Protein AF-A0A538SYP8-F1 (afdb_monomer)

Sequence (240 aa):
MTWAVLFAPQLFQRQVFTLGDTRVFRPFAEFSRERWLSLHQRTYWNPYVFGGISASASLADPRPQYLPDVALDAFERMRPSNVVPLGGPLLAHLAGMLAMAALARALWGSGAAGMAVAGLVWGLLPELLVPFIYGHDAQLVTCSLLPVVLLAIHHACAATTRCALGATLALAAVAGIMVLNGHPQIEVLGAMLALPFAIERAFYYKRPWRLAWIGGAGLLAVAIGAAVWLPALHYSEESL

Foldseek 3Di:
DVLCVVCVCVPPVVDAQDEAVQVVLVVVQVVQVCCCVPVVDGDADDQDDPDRHGCSVDLSHLQLLLDDSVVSVVCVVPDPPSDRSCPLLSVLLQLLLQLQLVVQCLPPVDDPVSSNVRSCCSSPDCQQVVCRSNSVSLSNNLSSCLSVLLSLLLQLQADDPVSVLVSLLSNLVSLLVNLSSPPVVSNVVSCVVNVVSSCVSNVVSVHNVSVVSNVVSVVSSVVSSCSSRVVSVCVVVVDD

pLDDT: mean 78.03, std 18.75, range [34.19, 98.44]

Secondary structure (DSSP, 8-state):
-HHHHHTHHHHHS------SSHHHHHHHHHHHHHHHHHH--PPPP-S-SSTT---SS-TT--S-TTS-HHHHHHHHHHS-TT--TTHHHHHHHHHHHHHHHHHHHHHH---HHHHHHHHHHHHT-HHHHHHHHTT-HHHHHHHHHHHHHHHHHHHHHHS-HHHHHHHHHHHHHHHHHHHHHT-HHHHHHHHHHHHHHHHHHHHHTT-TTHHHHHHHHHHHHHHHHHHHHHHHHTHHHH--

Nearest PDB structures (foldseek):
  4jrz-assembly1_A  TM=2.291E-01  e=7.233E+00  Homo sapiens

Structure (mmCIF, N/CA/C/O backbone):
data_AF-A0A538SYP8-F1
#
_entry.id   AF-A0A538SYP8-F1
#
loop_
_atom_site.group_PDB
_atom_site.id
_atom_site.type_symbol
_atom_site.label_atom_id
_atom_site.label_alt_id
_atom_site.label_comp_id
_atom_site.label_asym_id
_atom_site.label_entity_id
_atom_site.label_seq_id
_atom_site.pdbx_PDB_ins_code
_atom_site.Cartn_x
_atom_site.Cartn_y
_atom_site.Cartn_z
_atom_site.occupancy
_atom_site.B_iso_or_equiv
_atom_site.auth_seq_id
_atom_site.auth_comp_id
_atom_site.auth_asym_id
_atom_site.auth_atom_id
_atom_site.pdbx_PDB_model_num
ATOM 1 N N . MET A 1 1 ? -16.242 -8.797 -9.867 1.00 66.44 1 MET A N 1
ATOM 2 C CA . MET A 1 1 ? -16.542 -8.807 -11.317 1.00 66.44 1 MET A CA 1
ATOM 3 C C . MET A 1 1 ? -16.149 -7.502 -12.001 1.00 66.44 1 MET A C 1
ATOM 5 O O . MET A 1 1 ? -15.400 -7.583 -12.958 1.00 66.44 1 MET A O 1
ATOM 9 N N . THR A 1 2 ? -16.551 -6.321 -11.516 1.00 79.06 2 THR A N 1
ATOM 10 C CA . THR A 1 2 ? -16.281 -5.028 -12.189 1.00 79.06 2 THR A CA 1
ATOM 11 C C . THR A 1 2 ? -14.803 -4.745 -12.481 1.00 79.06 2 THR A C 1
ATOM 13 O O . THR A 1 2 ? -14.479 -4.370 -13.598 1.00 79.06 2 THR A O 1
ATOM 16 N N . TRP A 1 3 ? -13.893 -5.001 -11.533 1.00 87.19 3 TRP A N 1
ATOM 17 C CA . TRP A 1 3 ? -12.445 -4.839 -11.750 1.00 87.19 3 TRP A CA 1
ATOM 18 C C . TRP A 1 3 ? -11.919 -5.676 -12.928 1.00 87.19 3 TRP A C 1
ATOM 20 O O . TRP A 1 3 ? -11.193 -5.175 -13.779 1.00 87.19 3 TRP A O 1
ATOM 30 N N . ALA A 1 4 ? -12.353 -6.937 -13.025 1.00 77.25 4 ALA A N 1
ATOM 31 C CA . ALA A 1 4 ? -11.953 -7.822 -14.116 1.00 77.25 4 ALA A CA 1
ATOM 32 C C . ALA A 1 4 ? -12.524 -7.373 -15.469 1.00 77.25 4 ALA A C 1
ATOM 34 O O . ALA A 1 4 ? -11.902 -7.632 -16.489 1.00 77.25 4 ALA A O 1
ATOM 35 N N . VAL A 1 5 ? -13.681 -6.698 -15.478 1.00 82.12 5 VAL A N 1
ATOM 36 C CA . VAL A 1 5 ? -14.277 -6.109 -16.688 1.00 82.12 5 VAL A CA 1
ATOM 37 C C . VAL A 1 5 ? -13.508 -4.857 -17.118 1.00 82.12 5 VAL A C 1
ATOM 39 O O . VAL A 1 5 ? -13.155 -4.750 -18.287 1.00 82.12 5 VAL A O 1
ATOM 42 N N . LEU A 1 6 ? -13.201 -3.951 -16.180 1.00 78.94 6 LEU A N 1
ATOM 43 C CA . LEU A 1 6 ? -12.447 -2.716 -16.445 1.00 78.94 6 LEU A CA 1
ATOM 44 C C . LEU A 1 6 ? -11.074 -3.002 -17.058 1.00 78.94 6 LEU A C 1
ATOM 46 O O . LEU A 1 6 ? -10.674 -2.331 -18.004 1.00 78.94 6 LEU A O 1
ATOM 50 N N . PHE A 1 7 ? -10.385 -4.026 -16.548 1.00 79.06 7 PHE A N 1
ATOM 51 C CA . PHE A 1 7 ? -9.049 -4.402 -17.004 1.00 79.06 7 PHE A CA 1
ATOM 52 C C . PHE A 1 7 ? -9.036 -5.644 -17.900 1.00 79.06 7 PHE A C 1
ATOM 54 O O . PHE A 1 7 ? -7.975 -6.219 -18.129 1.00 79.06 7 PHE A O 1
ATOM 61 N N . ALA A 1 8 ? -10.186 -6.077 -18.431 1.00 79.44 8 ALA A N 1
ATOM 62 C CA . ALA A 1 8 ? -10.258 -7.248 -19.308 1.00 79.44 8 ALA A CA 1
ATOM 63 C C . ALA A 1 8 ? -9.294 -7.166 -20.512 1.00 79.44 8 ALA A C 1
ATOM 65 O O . ALA A 1 8 ? -8.645 -8.175 -20.812 1.00 79.44 8 ALA A O 1
ATOM 66 N N . PRO A 1 9 ? -9.124 -6.006 -21.181 1.00 72.94 9 PRO A N 1
ATOM 67 C CA . PRO A 1 9 ? -8.160 -5.894 -22.272 1.00 72.94 9 PRO A CA 1
ATOM 68 C C . PRO A 1 9 ? -6.705 -6.099 -21.813 1.00 72.94 9 PRO A C 1
ATOM 70 O O . PRO A 1 9 ? -5.920 -6.752 -22.500 1.00 72.94 9 PRO A O 1
ATOM 73 N N . GLN A 1 10 ? -6.350 -5.611 -20.625 1.00 71.75 10 GLN A N 1
ATOM 74 C CA . GLN A 1 10 ? -5.010 -5.742 -20.046 1.00 71.75 10 GLN A CA 1
ATOM 75 C C . GLN A 1 10 ? -4.756 -7.159 -19.513 1.00 71.75 10 GLN A C 1
ATOM 77 O O . GLN A 1 10 ? -3.667 -7.701 -19.687 1.00 71.75 10 GLN A O 1
ATOM 82 N N . LEU A 1 11 ? -5.768 -7.779 -18.900 1.00 67.50 11 LEU A N 1
ATOM 83 C CA . LEU A 1 11 ? -5.686 -9.107 -18.289 1.00 67.50 11 LEU A CA 1
ATOM 84 C C . LEU A 1 11 ? -5.699 -10.236 -19.325 1.00 67.50 11 LEU A C 1
ATOM 86 O O . LEU A 1 11 ? -4.975 -11.217 -19.168 1.00 67.50 11 LEU A O 1
ATOM 90 N N . PHE A 1 12 ? -6.513 -10.110 -20.378 1.00 77.44 12 PHE A N 1
ATOM 91 C CA . PHE A 1 12 ? -6.793 -11.219 -21.300 1.00 77.44 12 PHE A CA 1
ATOM 92 C C . PHE A 1 12 ? -6.386 -10.945 -22.748 1.00 77.44 12 PHE A C 1
ATOM 94 O O . PHE A 1 12 ? -6.123 -11.889 -23.487 1.00 77.44 12 PHE A O 1
ATOM 101 N N . GLN A 1 13 ? -6.302 -9.677 -23.164 1.00 67.88 13 GLN A N 1
ATOM 102 C CA . GLN A 1 13 ? -6.004 -9.306 -24.556 1.00 67.88 13 GLN A CA 1
ATOM 103 C C . GLN A 1 13 ? -4.583 -8.757 -24.743 1.00 67.88 13 GLN A C 1
ATOM 105 O O . GLN A 1 13 ? -4.238 -8.312 -25.835 1.00 67.88 13 GLN A O 1
ATOM 110 N N . ARG A 1 14 ? -3.746 -8.801 -23.692 1.00 62.91 14 ARG A N 1
ATOM 111 C CA . ARG A 1 14 ? -2.354 -8.307 -23.683 1.00 62.91 14 ARG A CA 1
ATOM 112 C C . ARG A 1 14 ? -2.220 -6.847 -24.130 1.00 62.91 14 ARG A C 1
ATOM 114 O O . ARG A 1 14 ? -1.159 -6.439 -24.602 1.00 62.91 14 ARG A O 1
ATOM 121 N N . GLN A 1 15 ? -3.286 -6.063 -23.987 1.00 61.94 15 GLN A N 1
ATOM 122 C CA . GLN A 1 15 ? -3.230 -4.640 -24.275 1.00 61.94 15 GLN A CA 1
ATOM 123 C C . GLN A 1 15 ? -2.448 -3.934 -23.169 1.00 61.94 15 GLN A C 1
ATOM 125 O O . GLN A 1 15 ? -2.566 -4.259 -21.989 1.00 61.94 15 GLN A O 1
ATOM 130 N N . VAL A 1 16 ? -1.641 -2.960 -23.564 1.00 60.38 16 VAL A N 1
ATOM 131 C CA . VAL A 1 16 ? -1.000 -2.014 -22.651 1.00 60.38 16 VAL A CA 1
ATOM 132 C C . VAL A 1 16 ? -1.667 -0.661 -22.841 1.00 60.38 16 VAL A C 1
ATOM 134 O O . VAL A 1 16 ? -2.127 -0.355 -23.943 1.00 60.38 16 VAL A O 1
ATOM 137 N N . PHE A 1 17 ? -1.753 0.138 -21.780 1.00 57.44 17 PHE A N 1
ATOM 138 C CA . PHE A 1 17 ? -2.234 1.507 -21.926 1.00 57.44 17 PHE A CA 1
ATOM 139 C C . PHE A 1 17 ? -1.292 2.303 -22.846 1.00 57.44 17 PHE A C 1
ATOM 141 O O . PHE A 1 17 ? -0.097 2.009 -22.942 1.00 57.44 17 PHE A O 1
ATOM 148 N N . THR A 1 18 ? -1.855 3.249 -23.602 1.00 46.44 18 THR A N 1
ATOM 149 C CA . THR A 1 18 ? -1.132 4.080 -24.572 1.00 46.44 18 THR A CA 1
ATOM 150 C C . THR A 1 18 ? 0.050 4.776 -23.910 1.00 46.44 18 THR A C 1
ATOM 152 O O . THR A 1 18 ? -0.128 5.633 -23.057 1.00 46.44 18 THR A O 1
ATOM 155 N N . LEU A 1 19 ? 1.242 4.368 -24.348 1.00 49.31 19 LEU A N 1
ATOM 156 C CA . LEU A 1 19 ? 2.582 4.797 -23.952 1.00 49.31 19 LEU A CA 1
ATOM 157 C C . LEU A 1 19 ? 2.697 6.243 -23.414 1.00 49.31 19 LEU A C 1
ATOM 159 O O . LEU A 1 19 ? 3.030 7.151 -24.174 1.00 49.31 19 LEU A O 1
ATOM 163 N N . GLY A 1 20 ? 2.510 6.451 -22.112 1.00 42.72 20 GLY A N 1
ATOM 164 C CA . GLY A 1 20 ? 3.122 7.569 -21.386 1.00 42.72 20 GLY A CA 1
ATOM 165 C C . GLY A 1 20 ? 4.392 7.069 -20.701 1.00 42.72 20 GLY A C 1
ATOM 166 O O . GLY A 1 20 ? 4.382 5.953 -20.177 1.00 42.72 20 GLY A O 1
ATOM 167 N N . ASP A 1 21 ? 5.496 7.817 -20.855 1.00 42.88 21 ASP A N 1
ATOM 168 C CA . ASP A 1 21 ? 6.889 7.576 -20.405 1.00 42.88 21 ASP A CA 1
ATOM 169 C C . ASP A 1 21 ? 7.574 6.246 -20.838 1.00 42.88 21 ASP A C 1
ATOM 171 O O . ASP A 1 21 ? 8.774 6.157 -21.104 1.00 42.88 21 ASP A O 1
ATOM 175 N N . THR A 1 22 ? 6.800 5.204 -21.081 1.00 46.31 22 THR A N 1
ATOM 176 C CA . THR A 1 22 ? 7.182 3.813 -21.347 1.00 46.31 22 THR A CA 1
ATOM 177 C C . THR A 1 22 ? 7.938 3.565 -22.656 1.00 46.31 22 THR A C 1
ATOM 179 O O . THR A 1 22 ? 8.643 2.562 -22.753 1.00 46.31 22 THR A O 1
ATOM 182 N N . ARG A 1 23 ? 7.876 4.444 -23.668 1.00 41.69 23 ARG A N 1
ATOM 183 C CA . ARG A 1 23 ? 8.684 4.270 -24.900 1.00 41.69 23 ARG A CA 1
ATOM 184 C C . ARG A 1 23 ? 10.170 4.556 -24.659 1.00 41.69 23 ARG A C 1
ATOM 186 O O . ARG A 1 23 ? 11.007 3.937 -25.306 1.00 41.69 23 ARG A O 1
ATOM 193 N N . VAL A 1 24 ? 10.477 5.449 -23.717 1.00 43.94 24 VAL A N 1
ATOM 194 C CA . VAL A 1 24 ? 11.848 5.823 -23.334 1.00 43.94 24 VAL A CA 1
ATOM 195 C C . VAL A 1 24 ? 12.391 4.881 -22.253 1.00 43.94 24 VAL A C 1
ATOM 197 O O . VAL A 1 24 ? 13.580 4.575 -22.247 1.00 43.94 24 VAL A O 1
ATOM 200 N N . PHE A 1 25 ? 11.516 4.341 -21.397 1.00 46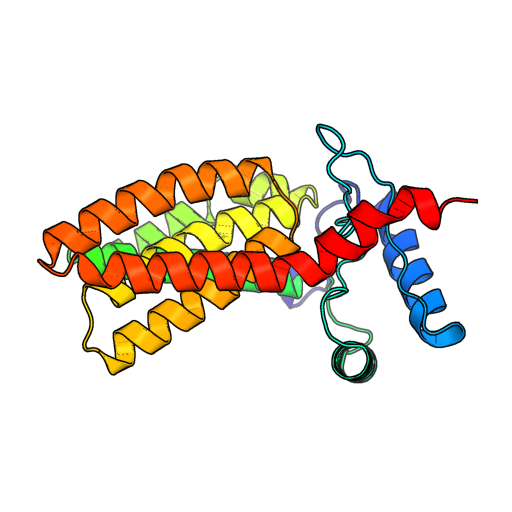.28 25 PHE A N 1
ATOM 201 C CA . PHE A 1 25 ? 11.916 3.538 -20.237 1.00 46.28 25 PHE A CA 1
ATOM 202 C C . PHE A 1 25 ? 11.836 2.010 -20.397 1.00 46.28 25 PHE A C 1
ATOM 204 O O . PHE A 1 25 ? 12.580 1.295 -19.732 1.00 46.28 25 PHE A O 1
ATOM 211 N N . ARG A 1 26 ? 11.016 1.462 -21.306 1.00 51.75 26 ARG A N 1
ATOM 212 C CA . ARG A 1 26 ? 11.027 0.014 -21.613 1.00 51.75 26 ARG A CA 1
ATOM 213 C C . ARG A 1 26 ? 12.398 -0.492 -22.099 1.00 51.75 26 ARG A C 1
ATOM 215 O O . ARG A 1 26 ? 12.779 -1.589 -21.693 1.00 51.75 26 ARG A O 1
ATOM 222 N N . PRO A 1 27 ? 13.169 0.283 -22.892 1.00 56.66 27 PRO A N 1
ATOM 223 C CA . PRO A 1 27 ? 14.566 -0.037 -23.163 1.00 56.66 27 PRO A CA 1
ATOM 224 C C . PRO A 1 27 ? 15.416 -0.133 -21.894 1.00 56.66 27 PRO A C 1
ATOM 226 O O . PRO A 1 27 ? 16.303 -0.972 -21.846 1.00 56.66 27 PRO A O 1
ATOM 229 N N . PHE A 1 28 ? 15.137 0.670 -20.860 1.00 59.16 28 PHE A N 1
ATOM 230 C CA . PHE A 1 28 ? 15.88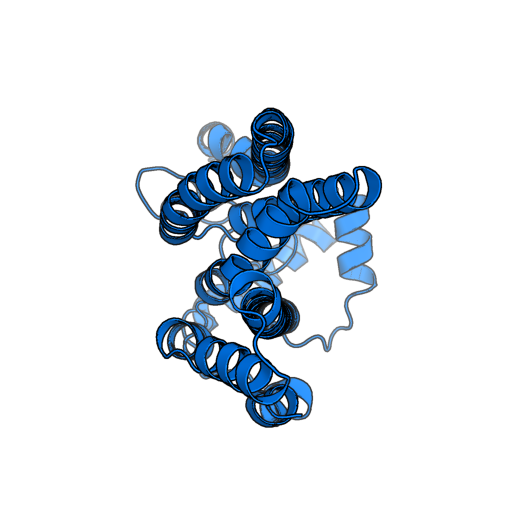9 0.619 -19.609 1.00 59.16 28 PHE A CA 1
ATOM 231 C C . PHE A 1 28 ? 15.596 -0.646 -18.800 1.00 59.16 28 PHE A C 1
ATOM 233 O O . PHE A 1 28 ? 16.541 -1.264 -18.330 1.00 59.16 28 PHE A O 1
ATOM 240 N N . ALA A 1 29 ? 14.338 -1.085 -18.682 1.00 64.12 29 ALA A N 1
ATOM 241 C CA . ALA A 1 29 ? 14.013 -2.354 -18.018 1.00 64.12 29 ALA A CA 1
ATOM 242 C C . ALA A 1 29 ? 14.721 -3.553 -18.677 1.00 64.12 29 ALA A C 1
ATOM 244 O O . ALA A 1 29 ? 15.281 -4.406 -17.989 1.00 64.12 29 ALA A O 1
ATOM 245 N N . GLU A 1 30 ? 14.724 -3.613 -20.014 1.00 68.00 30 GLU A N 1
ATOM 246 C CA . GLU A 1 30 ? 15.405 -4.685 -20.752 1.00 68.00 30 GLU A CA 1
ATOM 247 C C . GLU A 1 30 ? 16.936 -4.550 -20.683 1.00 68.00 30 GLU A C 1
ATOM 249 O O . GLU A 1 30 ? 17.613 -5.541 -20.424 1.00 68.00 30 GLU A O 1
ATOM 254 N N . PHE A 1 31 ? 17.488 -3.336 -20.798 1.00 67.06 31 PHE A N 1
ATOM 255 C CA . PHE A 1 31 ? 18.916 -3.049 -20.579 1.00 67.06 31 PHE A CA 1
ATOM 256 C C . PHE A 1 31 ? 19.371 -3.464 -19.174 1.00 67.06 31 PHE A C 1
ATOM 258 O O . PHE A 1 31 ? 20.394 -4.124 -18.988 1.00 67.06 31 PHE A O 1
ATOM 265 N N . SER A 1 32 ? 18.579 -3.101 -18.169 1.00 70.00 32 SER A N 1
ATOM 266 C CA . SER A 1 32 ? 18.810 -3.438 -16.774 1.00 70.00 32 SER A CA 1
ATOM 267 C C . SER A 1 32 ? 18.806 -4.946 -16.565 1.00 70.00 32 SER A C 1
ATOM 269 O O . SER A 1 32 ? 19.615 -5.501 -15.813 1.00 70.00 32 SER A O 1
ATOM 271 N N . ARG A 1 33 ? 17.870 -5.634 -17.219 1.00 76.12 33 ARG A N 1
ATOM 272 C CA . ARG A 1 33 ? 17.743 -7.085 -17.154 1.00 76.12 33 ARG A CA 1
ATOM 273 C C . ARG A 1 33 ? 18.912 -7.784 -17.811 1.00 76.12 33 ARG A C 1
ATOM 275 O O . ARG A 1 33 ? 19.453 -8.715 -17.223 1.00 76.12 33 ARG A O 1
ATOM 282 N N . GLU A 1 34 ? 19.333 -7.314 -18.974 1.00 73.81 34 GLU A N 1
ATOM 283 C CA . GLU A 1 34 ? 20.520 -7.820 -19.646 1.00 73.81 34 GLU A CA 1
ATOM 284 C C . GLU A 1 34 ? 21.758 -7.674 -18.754 1.00 73.81 34 GLU A C 1
ATOM 286 O O . GLU A 1 34 ? 22.474 -8.653 -18.559 1.00 73.81 34 GLU A O 1
ATOM 291 N N . ARG A 1 35 ? 21.969 -6.514 -18.116 1.00 72.69 35 ARG A N 1
ATOM 292 C CA . ARG A 1 35 ? 23.047 -6.311 -17.128 1.00 72.69 35 ARG A CA 1
ATOM 293 C C . ARG A 1 35 ? 22.954 -7.244 -15.922 1.00 72.69 35 ARG A C 1
ATOM 295 O O . ARG A 1 35 ? 23.978 -7.774 -15.500 1.00 72.69 35 ARG A O 1
ATOM 302 N N . TRP A 1 36 ? 21.759 -7.481 -15.383 1.00 80.94 36 TRP A N 1
ATOM 303 C CA . TRP A 1 36 ? 21.579 -8.435 -14.283 1.00 80.94 36 TRP A CA 1
ATOM 304 C C . TRP A 1 36 ? 21.962 -9.859 -14.708 1.00 80.94 36 TRP A C 1
ATOM 306 O O . TRP A 1 36 ? 22.735 -10.536 -14.035 1.00 80.94 36 TRP A O 1
ATOM 316 N N . LEU A 1 37 ? 21.471 -10.303 -15.866 1.00 82.31 37 LEU A N 1
ATOM 317 C CA . LEU A 1 37 ? 21.699 -11.663 -16.355 1.00 82.31 37 LEU A CA 1
ATOM 318 C C . LEU A 1 37 ? 23.137 -11.895 -16.839 1.00 82.31 37 LEU A C 1
ATOM 320 O O . LEU A 1 37 ? 23.645 -13.002 -16.690 1.00 82.31 37 LEU A O 1
ATOM 324 N N . SER A 1 38 ? 23.786 -10.880 -17.416 1.00 81.56 38 SER A N 1
ATOM 325 C CA . SER A 1 38 ? 25.136 -11.002 -17.988 1.00 81.56 38 SER A CA 1
ATOM 326 C C . SER A 1 38 ? 26.253 -10.617 -17.021 1.00 81.56 38 SER A C 1
ATOM 328 O O . SER A 1 38 ? 27.304 -11.253 -17.029 1.00 81.56 38 SER A O 1
ATOM 330 N N . LEU A 1 39 ? 26.040 -9.593 -16.191 1.00 77.88 39 LEU A N 1
ATOM 331 C CA . LEU A 1 39 ? 27.065 -9.009 -15.321 1.00 77.88 39 LEU A CA 1
ATOM 332 C C . LEU A 1 39 ? 26.732 -9.133 -13.830 1.00 77.88 39 LEU A C 1
ATOM 334 O O . LEU A 1 39 ? 27.570 -8.770 -13.010 1.00 77.88 39 LEU A O 1
ATOM 338 N N . HIS A 1 40 ? 25.537 -9.618 -13.464 1.00 79.06 40 HIS A N 1
ATOM 339 C CA . HIS A 1 40 ? 25.057 -9.635 -12.073 1.00 79.06 40 HIS A CA 1
ATOM 340 C C . HIS A 1 40 ? 25.081 -8.244 -11.417 1.00 79.06 40 HIS A C 1
ATOM 342 O O . HIS A 1 40 ? 25.325 -8.082 -10.225 1.00 79.06 40 HIS A O 1
ATOM 348 N N . GLN A 1 41 ? 24.830 -7.210 -12.224 1.00 69.88 41 GLN A N 1
ATOM 349 C CA . GLN A 1 41 ? 24.836 -5.819 -11.786 1.00 69.88 41 GLN A CA 1
ATOM 350 C C . GLN A 1 41 ? 23.425 -5.243 -11.802 1.00 69.88 41 GLN A C 1
ATOM 352 O O . GLN A 1 41 ? 22.689 -5.387 -12.782 1.00 69.88 41 GLN A O 1
ATOM 357 N N . ARG A 1 42 ? 23.067 -4.542 -10.725 1.00 68.44 42 ARG A N 1
ATOM 358 C CA . ARG A 1 42 ? 21.861 -3.708 -10.675 1.00 68.44 42 ARG A CA 1
ATOM 359 C C . ARG A 1 42 ? 22.124 -2.437 -11.473 1.00 68.44 42 ARG A C 1
ATOM 361 O O . ARG A 1 42 ? 23.215 -1.878 -11.395 1.00 68.44 42 ARG A O 1
ATOM 368 N N . THR A 1 43 ? 21.143 -1.973 -12.240 1.00 58.72 43 THR A N 1
ATOM 369 C CA . THR A 1 43 ? 21.246 -0.652 -12.872 1.00 58.72 43 THR A CA 1
ATOM 370 C C . THR A 1 43 ? 20.374 0.327 -12.116 1.00 58.72 43 THR A C 1
ATOM 372 O O . THR A 1 43 ? 19.148 0.211 -12.111 1.00 58.72 43 THR A O 1
ATOM 375 N N . TYR A 1 44 ? 21.013 1.317 -11.521 1.00 53.72 44 TYR A N 1
ATOM 376 C CA . TYR A 1 44 ? 20.332 2.444 -10.914 1.00 53.72 44 TYR A CA 1
ATOM 377 C C . TYR A 1 44 ? 20.120 3.513 -11.984 1.00 53.72 44 TYR A C 1
ATOM 379 O O . TYR A 1 44 ? 20.988 3.751 -12.825 1.00 53.72 44 TYR A O 1
ATOM 387 N N . TRP A 1 45 ? 18.937 4.115 -12.012 1.00 46.44 45 TRP A N 1
ATOM 388 C CA . TRP A 1 45 ? 18.643 5.209 -12.932 1.00 46.44 45 TRP A CA 1
ATOM 389 C C . TRP A 1 45 ? 18.933 6.553 -12.268 1.00 46.44 45 TRP A C 1
ATOM 391 O O . TRP A 1 45 ? 18.831 6.711 -11.055 1.00 46.44 45 TRP A O 1
ATOM 401 N N . ASN A 1 46 ? 19.273 7.498 -13.135 1.00 41.66 46 ASN A N 1
ATOM 402 C CA . ASN A 1 46 ? 19.558 8.913 -12.936 1.00 41.66 46 ASN A CA 1
ATOM 403 C C . ASN A 1 46 ? 19.084 9.536 -11.586 1.00 41.66 46 ASN A C 1
ATOM 405 O O . ASN A 1 46 ? 17.882 9.551 -11.303 1.00 41.66 46 ASN A O 1
ATOM 409 N N . PRO A 1 47 ? 19.996 10.118 -10.783 1.00 39.59 47 PRO A N 1
ATOM 410 C CA . PRO A 1 47 ? 19.786 10.491 -9.374 1.00 39.59 47 PRO A CA 1
ATOM 411 C C . PRO A 1 47 ? 18.954 11.756 -9.077 1.00 39.59 47 PRO A C 1
ATOM 413 O O . PRO A 1 47 ? 18.944 12.201 -7.933 1.00 39.59 47 PRO A O 1
ATOM 416 N N . TYR A 1 48 ? 18.247 12.364 -10.033 1.00 40.75 48 TYR A N 1
ATOM 417 C CA . TYR A 1 48 ? 17.587 13.653 -9.778 1.00 40.75 48 TYR A CA 1
ATOM 418 C C . TYR A 1 48 ? 16.128 13.679 -10.216 1.00 40.75 48 TYR A C 1
ATOM 420 O O . TYR A 1 48 ? 15.801 14.125 -11.313 1.00 40.75 48 TYR A O 1
ATOM 428 N N . VAL A 1 49 ? 15.233 13.279 -9.312 1.00 42.38 49 VAL A N 1
ATOM 429 C CA . VAL A 1 49 ? 13.810 13.623 -9.399 1.00 42.38 49 VAL A CA 1
ATOM 430 C C . VAL A 1 49 ? 13.383 14.107 -8.007 1.00 42.38 49 VAL A C 1
ATOM 432 O O . VAL A 1 49 ? 13.064 13.313 -7.136 1.00 42.38 49 VAL A O 1
ATOM 435 N N . PHE A 1 50 ? 13.428 15.432 -7.811 1.00 40.00 50 PHE A N 1
ATOM 436 C CA . PHE A 1 50 ? 13.103 16.196 -6.587 1.00 40.00 50 PHE A CA 1
ATOM 437 C C . PHE A 1 50 ? 14.171 16.262 -5.475 1.00 40.00 50 PHE A C 1
ATOM 439 O O . PHE A 1 50 ? 14.320 15.370 -4.648 1.00 40.00 50 PHE A O 1
ATOM 446 N N . GLY A 1 51 ? 14.855 17.411 -5.383 1.00 34.81 51 GLY A N 1
ATOM 447 C CA . GLY A 1 51 ? 15.568 17.828 -4.164 1.00 34.81 51 GLY A CA 1
ATOM 448 C C . GLY A 1 51 ? 16.847 17.060 -3.819 1.00 34.81 51 GLY A C 1
ATOM 449 O O . GLY A 1 51 ? 17.267 17.097 -2.668 1.00 34.81 51 GLY A O 1
ATOM 450 N N . GLY A 1 52 ? 17.462 16.367 -4.783 1.00 35.06 52 GLY A N 1
ATOM 451 C CA . GLY A 1 52 ? 18.659 15.551 -4.540 1.00 35.06 52 GLY A CA 1
ATOM 452 C C . GLY A 1 52 ? 18.362 14.161 -3.974 1.00 35.06 52 GLY A C 1
ATOM 453 O O . GLY A 1 52 ? 19.292 13.445 -3.619 1.00 35.06 52 GLY A O 1
ATOM 454 N N . ILE A 1 53 ? 17.085 13.767 -3.909 1.00 36.19 53 ILE A N 1
ATOM 455 C CA . ILE A 1 53 ? 16.699 12.386 -3.642 1.00 36.19 53 ILE A CA 1
ATOM 456 C C . ILE A 1 53 ? 16.894 11.590 -4.930 1.00 36.19 53 ILE A C 1
ATOM 458 O O . ILE A 1 53 ? 16.242 11.815 -5.951 1.00 36.19 53 ILE A O 1
ATOM 462 N N . SER A 1 54 ? 17.824 10.654 -4.859 1.00 34.19 54 SER A N 1
ATOM 463 C CA . SER A 1 54 ? 18.120 9.678 -5.893 1.00 34.19 54 SER A CA 1
ATOM 464 C C . SER A 1 54 ? 16.908 8.797 -6.207 1.00 34.19 54 SER A C 1
ATOM 466 O O . SER A 1 54 ? 16.415 8.074 -5.338 1.00 34.19 54 SER A O 1
ATOM 468 N N . ALA A 1 55 ? 16.479 8.782 -7.468 1.00 43.12 55 ALA A N 1
ATOM 469 C CA . ALA A 1 55 ? 15.531 7.803 -7.993 1.00 43.12 55 ALA A CA 1
ATOM 470 C C . ALA A 1 55 ? 16.242 6.460 -8.258 1.00 43.12 55 ALA A C 1
ATOM 472 O O . ALA A 1 55 ? 16.285 5.967 -9.382 1.00 43.12 55 ALA A O 1
ATOM 473 N N . SER A 1 56 ? 16.841 5.860 -7.228 1.00 39.50 56 SER A N 1
ATOM 474 C CA . SER A 1 56 ? 17.484 4.539 -7.329 1.00 39.50 56 SER A CA 1
ATOM 475 C C . SER A 1 56 ? 16.494 3.428 -7.683 1.00 39.50 56 SER A C 1
ATOM 477 O O . SER A 1 56 ? 16.886 2.438 -8.296 1.00 39.50 56 SER A O 1
ATOM 479 N N . ALA A 1 57 ? 15.207 3.632 -7.393 1.00 43.50 57 ALA A N 1
ATOM 480 C CA . ALA A 1 57 ? 14.094 2.944 -8.030 1.00 43.50 57 ALA A CA 1
ATOM 481 C C . ALA A 1 57 ? 13.481 3.878 -9.077 1.00 43.50 57 ALA A C 1
ATOM 483 O O . ALA A 1 57 ? 12.446 4.504 -8.855 1.00 43.50 57 ALA A O 1
ATOM 484 N N . SER A 1 58 ? 14.132 4.027 -10.226 1.00 42.84 58 SER A N 1
ATOM 485 C CA . SER A 1 58 ? 13.399 4.596 -11.345 1.00 42.84 58 SER A CA 1
ATOM 486 C C . SER A 1 58 ? 12.314 3.629 -11.737 1.00 42.84 58 SER A C 1
ATOM 488 O O . SER A 1 58 ? 12.560 2.450 -11.985 1.00 42.84 58 SER A O 1
ATOM 490 N N . LEU A 1 59 ? 11.126 4.193 -11.878 1.00 46.31 59 LEU A N 1
ATOM 491 C CA . LEU A 1 59 ? 9.949 3.595 -12.494 1.00 46.31 59 LEU A CA 1
ATOM 492 C C . LEU A 1 59 ? 10.232 2.996 -13.876 1.00 46.31 59 L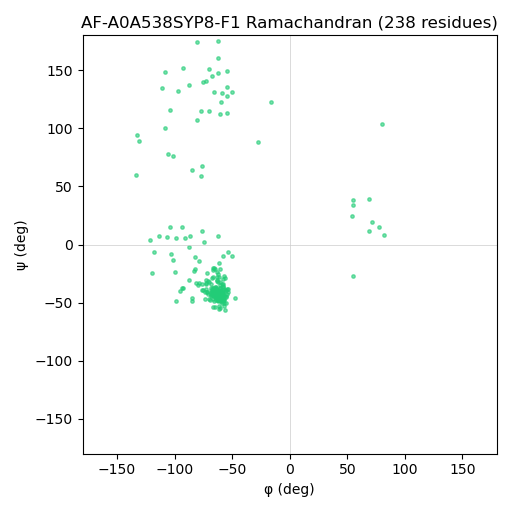EU A C 1
ATOM 494 O O . LEU A 1 59 ? 9.386 2.308 -14.438 1.00 46.31 59 LEU A O 1
ATOM 498 N N . ALA A 1 60 ? 11.420 3.255 -14.423 1.00 49.78 60 ALA A N 1
ATOM 499 C CA . ALA A 1 60 ? 11.908 2.670 -15.643 1.00 49.78 60 ALA A CA 1
ATOM 500 C C . ALA A 1 60 ? 12.272 1.187 -15.552 1.00 49.78 60 ALA A C 1
ATOM 502 O O . ALA A 1 60 ? 12.132 0.504 -16.564 1.00 49.78 60 ALA A O 1
ATOM 503 N N . ASP A 1 61 ? 12.730 0.684 -14.398 1.00 56.59 61 ASP A N 1
ATOM 504 C CA . ASP A 1 61 ? 12.875 -0.759 -14.181 1.00 56.59 61 ASP A CA 1
ATOM 505 C C . ASP A 1 61 ? 11.804 -1.253 -13.191 1.00 56.59 61 ASP A C 1
ATOM 507 O O . ASP A 1 61 ? 11.971 -1.116 -11.980 1.00 56.59 61 ASP A O 1
ATOM 511 N N . PRO A 1 62 ? 10.701 -1.855 -13.679 1.00 56.50 62 PRO A N 1
ATOM 512 C CA . PRO A 1 62 ? 9.610 -2.343 -12.837 1.00 56.50 62 PRO A CA 1
ATOM 513 C C . PRO A 1 62 ? 9.958 -3.638 -12.082 1.00 56.50 62 PRO A C 1
ATOM 515 O O . PRO A 1 62 ? 9.095 -4.221 -11.420 1.00 56.50 62 PRO A O 1
ATOM 518 N N . ARG A 1 63 ? 11.187 -4.155 -12.212 1.00 67.50 63 ARG A N 1
ATOM 519 C CA . ARG A 1 63 ? 11.642 -5.321 -11.452 1.00 67.50 63 ARG A CA 1
ATOM 520 C C . ARG A 1 63 ? 11.812 -4.966 -9.974 1.00 67.50 63 ARG A C 1
ATOM 522 O O . ARG A 1 63 ? 12.145 -3.831 -9.641 1.00 67.50 63 ARG A O 1
ATOM 529 N N . PRO A 1 64 ? 11.639 -5.931 -9.058 1.00 62.31 64 PRO A N 1
ATOM 530 C CA . PRO A 1 64 ? 11.805 -5.704 -7.631 1.00 62.31 64 PRO A CA 1
ATOM 531 C C . PRO A 1 64 ? 13.299 -5.630 -7.260 1.00 62.31 64 PRO A C 1
ATOM 533 O O . PRO A 1 64 ? 13.820 -6.482 -6.544 1.00 62.31 64 PRO A O 1
ATOM 536 N N . GLN A 1 65 ? 13.981 -4.579 -7.731 1.00 63.12 65 GLN A N 1
ATOM 537 C CA . GLN A 1 65 ? 15.407 -4.262 -7.539 1.00 63.12 65 GLN A CA 1
ATOM 538 C C . GLN A 1 65 ? 15.813 -4.020 -6.080 1.00 63.12 65 GLN A C 1
ATOM 540 O O . GLN A 1 65 ? 16.936 -3.624 -5.801 1.00 63.12 65 GLN A O 1
ATOM 545 N N . TYR A 1 66 ? 14.911 -4.252 -5.137 1.00 60.62 66 TYR A N 1
ATOM 546 C CA . TYR A 1 66 ? 15.149 -4.222 -3.700 1.00 60.62 66 TYR A CA 1
ATOM 547 C C . TYR A 1 66 ? 15.294 -5.624 -3.098 1.00 60.62 66 TYR A C 1
ATOM 549 O O . TYR A 1 66 ? 15.706 -5.764 -1.950 1.00 60.62 66 TYR A O 1
ATOM 557 N N . LEU A 1 67 ? 14.934 -6.678 -3.839 1.00 67.25 67 LEU A N 1
ATOM 558 C CA . LEU A 1 67 ? 15.087 -8.048 -3.362 1.00 67.25 67 LEU A CA 1
ATOM 559 C C . LEU A 1 67 ? 16.572 -8.402 -3.241 1.00 67.25 67 LEU A C 1
ATOM 561 O O . LEU A 1 67 ? 17.352 -7.973 -4.094 1.00 67.25 67 LEU A O 1
ATOM 565 N N . PRO A 1 68 ? 16.973 -9.216 -2.246 1.00 71.12 68 PRO A N 1
ATOM 566 C CA . PRO A 1 68 ? 18.291 -9.845 -2.239 1.00 71.12 68 PRO A CA 1
ATOM 567 C C . PRO A 1 68 ? 18.533 -10.620 -3.538 1.00 71.12 68 PRO A C 1
ATOM 569 O O . PRO A 1 68 ? 17.581 -11.160 -4.104 1.00 71.12 68 PRO A O 1
ATOM 572 N N . ASP A 1 69 ? 19.788 -10.719 -3.976 1.00 78.62 69 ASP A N 1
ATOM 573 C CA . ASP A 1 69 ? 20.176 -11.292 -5.277 1.00 78.62 69 ASP A CA 1
ATOM 574 C C . ASP A 1 69 ? 19.500 -12.640 -5.563 1.00 78.62 69 ASP A C 1
ATOM 576 O O . ASP A 1 69 ? 18.876 -12.816 -6.602 1.00 78.62 69 ASP A O 1
ATOM 580 N N . VAL A 1 70 ? 19.496 -13.552 -4.586 1.00 81.19 70 VAL A N 1
ATOM 581 C CA . VAL A 1 70 ? 18.866 -14.879 -4.709 1.00 81.19 70 VAL A CA 1
ATOM 582 C C . VAL A 1 70 ? 17.357 -14.793 -4.979 1.00 81.19 70 VAL A C 1
ATOM 584 O O . VAL A 1 70 ? 16.806 -15.576 -5.753 1.00 81.19 70 VAL A O 1
ATOM 587 N N . ALA A 1 71 ? 16.667 -13.850 -4.337 1.00 74.44 71 ALA A N 1
ATOM 588 C CA . ALA A 1 71 ? 15.234 -13.653 -4.523 1.00 74.44 71 ALA A CA 1
ATOM 589 C C . ALA A 1 71 ? 14.931 -12.947 -5.853 1.00 74.44 71 ALA A C 1
ATOM 591 O O . ALA A 1 71 ? 13.930 -13.270 -6.493 1.00 74.44 71 ALA A O 1
ATOM 592 N N . LEU A 1 72 ? 15.807 -12.038 -6.293 1.00 74.75 72 LEU A N 1
ATOM 593 C CA . LEU A 1 72 ? 15.712 -11.404 -7.606 1.00 74.75 72 LEU A CA 1
ATOM 594 C C . LEU A 1 72 ? 15.982 -12.410 -8.738 1.00 74.75 72 LEU A C 1
ATOM 596 O O . LEU A 1 72 ? 15.252 -12.433 -9.724 1.00 74.75 72 LEU A O 1
ATOM 600 N N . ASP A 1 73 ? 16.936 -13.319 -8.559 1.00 82.12 73 ASP A N 1
ATOM 601 C CA . ASP A 1 73 ? 17.195 -14.427 -9.481 1.00 82.12 73 ASP A CA 1
ATOM 602 C C . ASP A 1 73 ? 16.017 -15.389 -9.577 1.00 82.12 73 ASP A C 1
ATOM 604 O O . ASP A 1 73 ? 15.617 -15.795 -10.671 1.00 82.12 73 ASP A O 1
ATOM 608 N N . ALA A 1 74 ? 15.441 -15.760 -8.432 1.00 81.69 74 ALA A N 1
ATOM 609 C CA . ALA A 1 74 ? 14.243 -16.585 -8.404 1.00 81.69 74 ALA A CA 1
ATOM 610 C C . ALA A 1 74 ? 13.089 -15.877 -9.125 1.00 81.69 74 ALA A C 1
ATOM 612 O O . ALA A 1 74 ? 12.397 -16.500 -9.929 1.00 81.69 74 ALA A O 1
ATOM 613 N N . PHE A 1 75 ? 12.916 -14.573 -8.891 1.00 77.06 75 PHE A N 1
ATOM 614 C CA . PHE A 1 75 ? 11.935 -13.755 -9.594 1.00 77.06 75 PHE A CA 1
ATOM 615 C C . PHE A 1 75 ? 12.169 -13.770 -11.111 1.00 77.06 75 PHE A C 1
ATOM 617 O O . PHE A 1 75 ? 11.241 -14.092 -11.844 1.00 77.06 75 PHE A O 1
ATOM 624 N N . GLU A 1 76 ? 13.389 -13.522 -11.594 1.00 77.50 76 GLU A N 1
ATOM 625 C CA . GLU A 1 76 ? 13.700 -13.507 -13.032 1.00 77.50 76 GLU A CA 1
ATOM 626 C C . GLU A 1 76 ? 13.520 -14.873 -13.707 1.00 77.50 76 GLU A C 1
ATOM 628 O O . GLU A 1 76 ? 13.048 -14.941 -14.841 1.00 77.50 7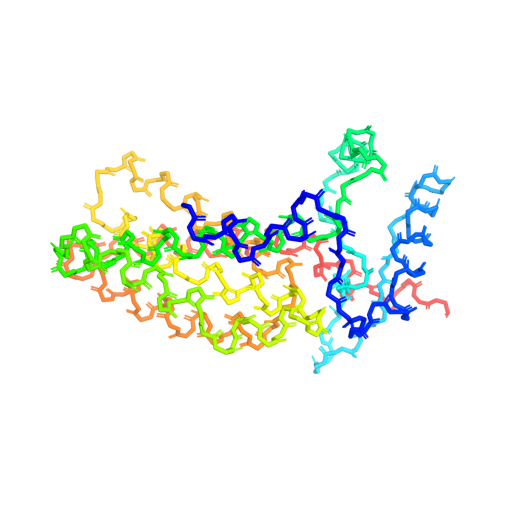6 GLU A O 1
ATOM 633 N N . ARG A 1 77 ? 13.847 -15.970 -13.013 1.00 77.38 77 ARG A N 1
ATOM 634 C CA . ARG A 1 77 ? 13.666 -17.339 -13.528 1.00 77.38 77 ARG A CA 1
ATOM 635 C C . ARG A 1 77 ? 12.206 -17.768 -13.555 1.00 77.38 77 ARG A C 1
ATOM 637 O O . ARG A 1 77 ? 11.792 -18.484 -14.462 1.00 77.38 77 ARG A O 1
ATOM 644 N N . MET A 1 78 ? 11.445 -17.378 -12.536 1.00 72.06 78 MET A N 1
ATOM 645 C CA . MET A 1 78 ? 10.033 -17.727 -12.426 1.00 72.06 78 MET A CA 1
ATOM 646 C C . MET A 1 78 ? 9.149 -16.805 -13.244 1.00 72.06 78 MET A C 1
ATOM 648 O O . MET A 1 78 ? 8.028 -17.201 -13.547 1.00 72.06 78 MET A O 1
ATOM 652 N N . ARG A 1 79 ? 9.621 -15.602 -13.595 1.00 64.81 79 ARG A N 1
ATOM 653 C CA . ARG A 1 79 ? 8.873 -14.639 -14.397 1.00 64.81 79 ARG A CA 1
ATOM 654 C C . ARG A 1 79 ? 8.570 -15.264 -15.760 1.00 64.81 79 ARG A C 1
ATOM 656 O O . ARG A 1 79 ? 9.477 -15.433 -16.575 1.00 64.81 79 ARG A O 1
ATOM 663 N N . PRO A 1 80 ? 7.295 -15.563 -16.066 1.00 58.25 80 PRO A N 1
ATOM 664 C CA . PRO A 1 80 ? 6.916 -15.883 -17.428 1.00 58.25 80 PRO A CA 1
ATOM 665 C C . PRO A 1 80 ? 7.363 -14.743 -18.345 1.00 58.25 80 PRO A C 1
ATOM 667 O O . PRO A 1 80 ? 7.069 -13.578 -18.067 1.00 58.25 80 PRO A O 1
ATOM 670 N N . SER A 1 81 ? 7.955 -15.076 -19.492 1.00 57.19 81 SER A N 1
ATOM 671 C CA . SER A 1 81 ? 8.234 -14.137 -20.595 1.00 57.19 81 SER A CA 1
ATOM 672 C C . SER A 1 81 ? 6.995 -13.355 -21.080 1.00 57.19 81 SER A C 1
ATOM 674 O O . SER A 1 81 ? 7.112 -12.438 -21.885 1.00 57.19 81 SER A O 1
ATOM 676 N N . ASN A 1 82 ? 5.810 -13.701 -20.561 1.00 49.09 82 ASN A N 1
ATOM 677 C CA . ASN A 1 82 ? 4.491 -13.189 -20.911 1.00 49.09 82 ASN A CA 1
ATOM 678 C C . ASN A 1 82 ? 3.796 -12.388 -19.789 1.00 49.09 82 ASN A C 1
ATOM 680 O O . ASN A 1 82 ? 2.613 -12.075 -19.937 1.00 49.09 82 ASN A O 1
ATOM 684 N N . VAL A 1 83 ? 4.452 -12.081 -18.659 1.00 48.59 83 VAL A N 1
ATOM 685 C CA . VAL A 1 83 ? 3.817 -11.235 -17.629 1.00 48.59 83 VAL A CA 1
ATOM 686 C C . VAL A 1 83 ? 3.713 -9.810 -18.143 1.00 48.59 83 VAL A C 1
ATOM 688 O O . VAL A 1 83 ? 4.719 -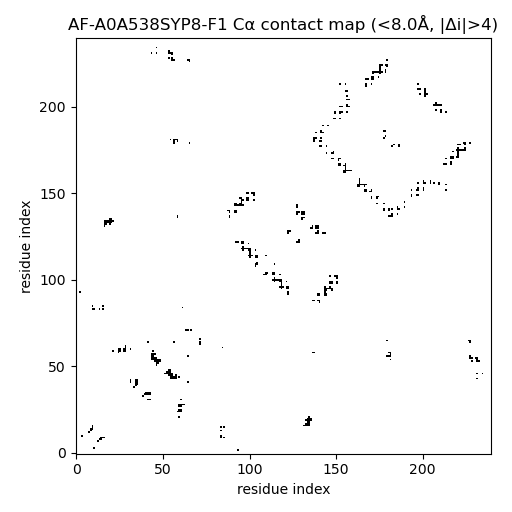9.132 -18.360 1.00 48.59 83 VAL A O 1
ATOM 691 N N . VAL A 1 84 ? 2.467 -9.371 -18.319 1.00 52.06 84 VAL A N 1
ATOM 692 C CA . VAL A 1 84 ? 2.119 -7.989 -18.632 1.00 52.06 84 VAL A CA 1
ATOM 693 C C . VAL A 1 84 ? 2.756 -7.092 -17.560 1.00 52.06 84 VAL A C 1
ATOM 695 O O . VAL A 1 84 ? 2.536 -7.345 -16.373 1.00 52.06 84 VAL A O 1
ATOM 698 N N . PRO A 1 85 ? 3.519 -6.047 -17.933 1.00 58.91 85 PRO A N 1
ATOM 699 C CA . PRO A 1 85 ? 4.207 -5.163 -16.981 1.00 58.91 85 PRO A CA 1
ATOM 700 C C . PRO A 1 85 ? 3.269 -4.473 -15.970 1.00 58.91 85 PRO A C 1
ATOM 702 O O . PRO A 1 85 ? 3.729 -3.924 -14.980 1.00 58.91 85 PRO A O 1
ATOM 705 N N . LEU A 1 86 ? 1.951 -4.577 -16.166 1.00 65.94 86 LEU A N 1
ATOM 706 C CA . LEU A 1 86 ? 0.905 -3.997 -15.328 1.00 65.94 86 LEU A CA 1
ATOM 707 C C . LEU A 1 86 ? 0.462 -4.892 -14.155 1.00 65.94 86 LEU A C 1
ATOM 709 O O . LEU A 1 86 ? -0.398 -4.481 -13.384 1.00 65.94 86 LEU A O 1
ATOM 713 N N . GLY A 1 87 ? 0.997 -6.109 -13.997 1.00 70.94 87 GLY A N 1
ATOM 714 C CA . GLY A 1 87 ? 0.528 -7.054 -12.971 1.00 70.94 87 GLY A CA 1
ATOM 715 C C . GLY A 1 87 ? 0.600 -6.510 -11.537 1.00 70.94 87 GLY A C 1
ATOM 716 O O . GLY A 1 87 ? -0.381 -6.586 -10.800 1.00 70.94 87 GLY A O 1
ATOM 717 N N . GLY A 1 88 ? 1.733 -5.913 -11.157 1.00 74.81 88 GLY A N 1
ATOM 718 C CA . GLY A 1 88 ? 1.905 -5.274 -9.846 1.00 74.81 88 GLY A CA 1
ATOM 719 C C . GLY A 1 88 ? 0.923 -4.115 -9.620 1.00 74.81 88 GLY A C 1
ATOM 720 O O . GLY A 1 88 ? 0.139 -4.177 -8.669 1.00 74.81 88 GLY A O 1
ATOM 721 N N . PRO A 1 89 ? 0.892 -3.106 -10.512 1.00 78.75 89 PRO A N 1
ATOM 722 C CA . PRO A 1 89 ? -0.060 -1.996 -10.439 1.00 78.75 89 PRO A CA 1
ATOM 723 C C . PRO A 1 89 ? -1.531 -2.430 -10.377 1.00 78.75 89 PRO A C 1
ATOM 725 O O . PRO A 1 89 ? -2.293 -1.929 -9.550 1.00 78.75 89 PRO A O 1
ATOM 728 N N . LEU A 1 90 ? -1.930 -3.420 -11.180 1.00 82.69 90 LEU A N 1
ATOM 729 C CA . LEU A 1 90 ? -3.289 -3.968 -11.183 1.00 82.69 90 LEU A CA 1
ATOM 730 C C . LEU A 1 90 ? -3.657 -4.614 -9.840 1.00 82.69 90 LEU A C 1
ATOM 732 O O . LEU A 1 90 ? -4.760 -4.395 -9.329 1.00 82.69 90 LEU A O 1
ATOM 736 N N . LEU A 1 91 ? -2.740 -5.382 -9.244 1.00 86.94 91 LEU A N 1
ATOM 737 C CA . LEU A 1 91 ? -2.948 -5.991 -7.929 1.00 86.94 91 LEU A CA 1
ATOM 738 C C . LEU A 1 91 ? -3.004 -4.943 -6.813 1.00 86.94 91 LEU A C 1
ATOM 740 O O . LEU A 1 91 ? -3.860 -5.052 -5.937 1.00 86.94 91 LEU A O 1
ATOM 744 N N . ALA A 1 92 ? -2.154 -3.914 -6.859 1.00 88.94 92 ALA A N 1
ATOM 745 C CA . ALA A 1 92 ? -2.200 -2.800 -5.912 1.00 88.94 92 ALA A CA 1
ATOM 746 C C . ALA A 1 92 ? -3.534 -2.043 -6.004 1.00 88.94 92 ALA A C 1
ATOM 748 O O . ALA A 1 92 ? -4.161 -1.768 -4.981 1.00 88.94 92 ALA A O 1
ATOM 749 N N . HIS A 1 93 ? -4.015 -1.786 -7.223 1.00 92.31 93 HIS A N 1
ATOM 750 C CA . HIS A 1 93 ? -5.315 -1.164 -7.463 1.00 92.31 93 HIS A CA 1
ATOM 751 C C . HIS A 1 93 ? -6.468 -1.997 -6.884 1.00 92.31 93 HIS A C 1
ATOM 753 O O . HIS A 1 93 ? -7.315 -1.475 -6.156 1.00 92.31 93 HIS A O 1
ATOM 759 N N . LEU A 1 94 ? -6.473 -3.311 -7.137 1.00 94.75 94 LEU A N 1
ATOM 760 C CA . LEU A 1 94 ? -7.464 -4.220 -6.559 1.00 94.75 94 LEU A CA 1
ATOM 761 C C . LEU A 1 94 ? -7.399 -4.231 -5.026 1.00 94.75 94 LEU A C 1
ATOM 763 O O . LEU A 1 94 ? -8.437 -4.153 -4.367 1.00 94.75 94 LEU A O 1
ATOM 767 N N . ALA A 1 95 ? -6.193 -4.302 -4.457 1.00 95.94 95 ALA A N 1
ATOM 768 C CA . ALA A 1 95 ? -5.988 -4.262 -3.014 1.00 95.94 95 ALA A CA 1
ATOM 769 C C . ALA A 1 95 ? -6.551 -2.969 -2.407 1.00 95.94 95 ALA A C 1
ATOM 771 O O . ALA A 1 95 ? -7.246 -3.030 -1.395 1.00 95.94 95 ALA A O 1
ATOM 772 N N . GLY A 1 96 ? -6.343 -1.825 -3.064 1.00 96.69 96 GLY A N 1
ATOM 773 C CA . GLY A 1 96 ? -6.922 -0.541 -2.678 1.00 96.69 96 GLY A CA 1
ATOM 774 C C . GLY A 1 96 ? -8.447 -0.538 -2.668 1.00 96.69 96 GLY A C 1
ATOM 775 O O . GLY A 1 96 ? -9.054 -0.148 -1.670 1.00 96.69 96 GLY A O 1
ATOM 776 N N . MET A 1 97 ? -9.082 -1.035 -3.736 1.00 97.88 97 MET A N 1
ATOM 777 C CA . MET A 1 97 ? -10.547 -1.145 -3.811 1.00 97.88 97 MET A CA 1
ATOM 778 C C . MET A 1 97 ? -11.115 -2.025 -2.690 1.00 97.88 97 MET A C 1
ATOM 780 O O . MET A 1 97 ? -12.096 -1.660 -2.039 1.00 97.88 97 MET A O 1
ATOM 784 N N . LEU A 1 98 ? -10.495 -3.184 -2.448 1.00 98.12 98 LEU A N 1
ATOM 785 C CA . LEU A 1 98 ? -10.920 -4.118 -1.404 1.00 98.12 98 LEU A CA 1
ATOM 786 C C . LEU A 1 98 ? -10.701 -3.539 -0.004 1.00 98.12 98 LEU A C 1
ATOM 788 O O . LEU A 1 98 ? -11.571 -3.670 0.858 1.00 98.12 98 LEU A O 1
ATOM 792 N N . ALA A 1 99 ? -9.572 -2.868 0.221 1.00 98.12 99 ALA A N 1
ATOM 793 C CA . ALA A 1 99 ? -9.278 -2.241 1.498 1.00 98.12 99 ALA A CA 1
ATOM 794 C C . ALA A 1 99 ? -10.205 -1.056 1.779 1.00 98.12 99 ALA A C 1
ATOM 796 O O . ALA A 1 99 ? -10.666 -0.919 2.909 1.00 98.12 99 ALA A O 1
ATOM 797 N N . MET A 1 100 ? -10.567 -0.262 0.768 1.00 98.38 100 MET A N 1
ATOM 798 C CA . MET A 1 100 ? -11.569 0.793 0.926 1.00 98.38 100 MET A CA 1
ATOM 799 C C . MET A 1 100 ? -12.948 0.219 1.273 1.00 98.38 100 MET A C 1
ATOM 801 O O . MET A 1 100 ? -13.618 0.705 2.183 1.00 98.38 100 MET A O 1
ATOM 805 N N . ALA A 1 101 ? -13.361 -0.860 0.604 1.00 98.31 101 ALA A N 1
ATOM 806 C CA . ALA A 1 101 ? -14.597 -1.561 0.936 1.00 98.31 101 ALA A CA 1
ATOM 807 C C . ALA A 1 101 ? -14.586 -2.082 2.389 1.00 98.31 101 ALA A C 1
ATOM 809 O O . ALA A 1 101 ? -15.569 -1.930 3.119 1.00 98.31 101 ALA A O 1
ATOM 810 N N . ALA A 1 102 ? -13.466 -2.657 2.837 1.00 98.12 102 ALA A N 1
ATOM 811 C CA . ALA A 1 102 ? -13.290 -3.133 4.207 1.00 98.12 102 ALA A CA 1
ATOM 812 C C . ALA A 1 102 ? -13.264 -1.986 5.234 1.00 98.12 102 ALA A C 1
ATOM 814 O O . ALA A 1 102 ? -13.920 -2.090 6.270 1.00 98.12 102 ALA A O 1
ATOM 815 N N . LEU A 1 103 ? -12.593 -0.870 4.933 1.00 97.94 103 LEU A N 1
ATOM 816 C CA . LEU A 1 103 ? -12.618 0.349 5.747 1.00 97.94 103 LEU A CA 1
ATOM 817 C C . LEU A 1 103 ? -14.034 0.895 5.892 1.00 97.94 103 LEU A C 1
ATOM 819 O O . LEU A 1 103 ? -14.435 1.258 6.995 1.00 97.94 103 LEU A O 1
ATOM 823 N N . ALA A 1 104 ? -14.818 0.885 4.811 1.00 98.25 104 ALA A N 1
ATOM 824 C CA . ALA A 1 104 ? -16.186 1.376 4.844 1.00 98.25 104 ALA A CA 1
ATOM 825 C C . ALA A 1 104 ? -17.064 0.594 5.832 1.00 98.25 104 ALA A C 1
ATOM 827 O O . ALA A 1 104 ? -17.901 1.164 6.542 1.00 98.25 104 ALA A O 1
ATOM 828 N N . ARG A 1 105 ? -16.846 -0.723 5.910 1.00 97.75 105 ARG A N 1
ATOM 829 C CA . ARG A 1 105 ? -17.460 -1.575 6.930 1.00 97.75 105 ARG A CA 1
ATOM 830 C C . ARG A 1 105 ? -16.891 -1.296 8.319 1.00 97.75 105 ARG A C 1
ATOM 832 O O . ARG A 1 105 ? -17.662 -1.196 9.266 1.00 97.75 105 ARG A O 1
ATOM 839 N N . ALA A 1 106 ? -15.572 -1.207 8.443 1.00 96.75 106 ALA A N 1
ATOM 840 C CA . ALA A 1 106 ? -14.878 -1.114 9.723 1.00 96.75 106 ALA A CA 1
ATOM 841 C C . ALA A 1 106 ? -15.118 0.217 10.456 1.00 96.75 106 ALA A C 1
ATOM 843 O O . ALA A 1 106 ? -15.177 0.237 11.684 1.00 96.75 106 ALA A O 1
ATOM 844 N N . LEU A 1 107 ? -15.270 1.319 9.718 1.00 96.44 107 LEU A N 1
ATOM 845 C CA . LEU A 1 107 ? -15.458 2.657 10.285 1.00 96.44 107 LEU A CA 1
ATOM 846 C C . LEU A 1 107 ? -16.931 3.041 10.444 1.00 96.44 107 LEU A C 1
ATOM 848 O O . LEU A 1 107 ? -17.279 3.676 11.436 1.00 96.44 107 LEU A O 1
ATOM 852 N N . TRP A 1 108 ? -17.794 2.645 9.502 1.00 96.00 108 TRP A N 1
ATOM 853 C CA . TRP A 1 108 ? -19.195 3.097 9.464 1.00 96.00 108 TRP A CA 1
ATOM 854 C C . TRP A 1 108 ? -20.224 1.965 9.526 1.00 96.00 108 TRP A C 1
ATOM 856 O O . TRP A 1 108 ? -21.419 2.210 9.399 1.00 96.00 108 TRP A O 1
ATOM 866 N N . GLY A 1 109 ? -19.798 0.709 9.686 1.00 95.81 109 GLY A N 1
ATOM 867 C CA . GLY A 1 109 ? -20.714 -0.435 9.733 1.00 95.81 109 GLY A CA 1
ATOM 868 C C . GLY A 1 109 ? -21.411 -0.742 8.401 1.00 95.81 109 GLY A C 1
ATOM 869 O O . GLY A 1 109 ? -22.328 -1.564 8.377 1.00 95.81 109 GLY A O 1
ATOM 870 N N . SER A 1 110 ? -20.971 -0.131 7.296 1.00 96.69 110 SER A N 1
ATOM 871 C CA . SER A 1 110 ? -21.627 -0.163 5.980 1.00 96.69 110 SER A CA 1
ATOM 872 C C . SER A 1 110 ? -21.986 -1.569 5.505 1.00 96.69 110 SER A C 1
ATOM 874 O O . SER A 1 110 ? -21.130 -2.446 5.488 1.00 96.69 110 SER A O 1
ATOM 876 N N . GLY A 1 111 ? -23.228 -1.781 5.056 1.00 97.12 111 GLY A N 1
ATOM 877 C CA . GLY A 1 111 ? -23.670 -3.030 4.421 1.00 97.12 111 GLY A CA 1
ATOM 878 C C . GLY A 1 111 ? -22.934 -3.352 3.109 1.00 97.12 111 GLY A C 1
ATOM 879 O O . GLY A 1 111 ? -22.164 -2.540 2.603 1.00 97.12 111 GLY A O 1
ATOM 880 N N . ALA A 1 112 ? -23.206 -4.521 2.515 1.00 96.88 112 ALA A N 1
ATOM 881 C CA . ALA A 1 112 ? -22.523 -4.982 1.296 1.00 96.88 112 ALA A CA 1
ATOM 882 C C . ALA A 1 112 ? -22.603 -3.978 0.130 1.00 96.88 112 ALA A C 1
ATOM 884 O O . ALA A 1 112 ? -21.608 -3.755 -0.556 1.00 96.88 112 ALA A O 1
ATOM 885 N N . ALA A 1 113 ? -23.754 -3.321 -0.050 1.00 96.75 113 ALA A N 1
ATOM 886 C CA . ALA A 1 113 ? -23.922 -2.278 -1.060 1.00 96.75 113 ALA A CA 1
ATOM 887 C C . ALA A 1 113 ? -23.008 -1.066 -0.800 1.00 96.75 113 ALA A C 1
ATOM 889 O O . ALA A 1 113 ? -22.316 -0.620 -1.709 1.00 96.75 113 ALA A O 1
ATOM 890 N N . GLY A 1 114 ? -22.938 -0.580 0.445 1.00 97.25 114 GLY A N 1
ATOM 891 C CA . GLY A 1 114 ? -22.058 0.534 0.816 1.00 97.25 114 GLY A CA 1
ATOM 892 C C . GLY A 1 114 ? -20.576 0.191 0.651 1.00 97.25 114 GLY A C 1
ATOM 893 O O . GLY A 1 114 ? -19.811 1.000 0.139 1.00 97.25 114 GLY A O 1
ATOM 894 N N . MET A 1 115 ? -20.182 -1.039 0.994 1.00 98.00 115 MET A N 1
ATOM 895 C CA . MET A 1 115 ? -18.825 -1.541 0.751 1.00 98.00 115 MET A CA 1
ATOM 896 C C . MET A 1 115 ? -18.489 -1.576 -0.746 1.00 98.00 115 MET A C 1
ATOM 898 O O . MET A 1 115 ? -17.412 -1.135 -1.145 1.00 98.00 115 MET A O 1
ATOM 902 N N . ALA A 1 116 ? -19.410 -2.076 -1.578 1.00 96.69 116 ALA A N 1
ATOM 903 C CA . ALA A 1 116 ? -19.231 -2.126 -3.026 1.00 96.69 116 ALA A CA 1
ATOM 904 C C . ALA A 1 116 ? -19.096 -0.719 -3.622 1.00 96.69 116 ALA A C 1
ATOM 906 O O . ALA A 1 116 ? -18.180 -0.479 -4.403 1.00 96.69 116 ALA A O 1
ATOM 907 N N . VAL A 1 117 ? -19.956 0.218 -3.209 1.00 97.44 117 VAL A N 1
ATOM 908 C CA . VAL A 1 117 ? -19.883 1.620 -3.641 1.00 97.44 117 VAL A CA 1
ATOM 909 C C . VAL A 1 117 ? -18.563 2.253 -3.209 1.00 97.44 117 VAL A C 1
ATOM 911 O O . VAL A 1 117 ? -17.902 2.854 -4.044 1.00 97.44 117 VAL A O 1
ATOM 914 N N . ALA A 1 118 ? -18.125 2.073 -1.961 1.00 97.75 118 ALA A N 1
ATOM 915 C CA . ALA A 1 118 ? -16.865 2.642 -1.480 1.00 97.75 118 ALA A CA 1
ATOM 916 C C . ALA A 1 118 ? -15.650 2.134 -2.276 1.00 97.75 118 ALA A C 1
ATOM 918 O O . ALA A 1 118 ? -14.813 2.927 -2.706 1.00 97.75 118 ALA A O 1
ATOM 919 N N . GLY A 1 119 ? -15.576 0.822 -2.526 1.00 97.31 119 GLY A N 1
ATOM 920 C CA . GLY A 1 119 ? -14.508 0.237 -3.338 1.00 97.31 119 GLY A CA 1
ATOM 921 C C . GLY A 1 119 ? -14.542 0.701 -4.797 1.00 97.31 119 GLY A C 1
ATOM 922 O O . GLY A 1 119 ? -13.490 0.964 -5.375 1.00 97.31 119 GLY A O 1
ATOM 923 N N . LEU A 1 120 ? -15.735 0.836 -5.389 1.00 96.44 120 LEU A N 1
ATOM 924 C CA . LEU A 1 120 ? -15.904 1.324 -6.761 1.00 96.44 120 LEU A CA 1
ATOM 925 C C . LEU A 1 120 ? -15.557 2.803 -6.896 1.00 96.44 120 LEU A C 1
ATOM 927 O O . LEU A 1 120 ? -14.810 3.149 -7.800 1.00 96.44 120 LEU A O 1
ATOM 931 N N . VAL A 1 121 ? -16.059 3.658 -6.003 1.00 96.44 121 VAL A N 1
ATOM 932 C CA . VAL A 1 121 ? -15.755 5.095 -6.009 1.00 96.44 121 VAL A CA 1
ATOM 933 C C . VAL A 1 121 ? -14.252 5.302 -5.908 1.00 96.44 121 VAL A C 1
ATOM 935 O O . VAL A 1 121 ? -13.712 6.065 -6.696 1.00 96.44 121 VAL A O 1
ATOM 938 N N . TRP A 1 122 ? -13.574 4.567 -5.022 1.00 96.06 122 TRP A N 1
ATOM 939 C CA . TRP A 1 122 ? -12.118 4.597 -4.928 1.00 96.06 122 TRP A CA 1
ATOM 940 C C . TRP A 1 122 ? -11.436 4.162 -6.225 1.00 96.06 122 TRP A C 1
ATOM 942 O O . TRP A 1 122 ? -10.641 4.914 -6.775 1.00 96.06 122 TRP A O 1
ATOM 952 N N . GLY A 1 123 ? -11.764 2.974 -6.743 1.00 93.81 123 GLY A N 1
ATOM 953 C CA . GLY A 1 123 ? -11.134 2.442 -7.956 1.00 93.81 123 GLY A CA 1
ATOM 954 C C . GLY A 1 123 ? -11.421 3.255 -9.223 1.00 93.81 123 GLY A C 1
ATOM 955 O O . GLY A 1 123 ? -10.668 3.173 -10.186 1.00 93.81 123 GLY A O 1
ATOM 956 N N . LEU A 1 124 ? -12.488 4.053 -9.230 1.00 95.06 124 LEU A N 1
ATOM 957 C CA . LEU A 1 124 ? -12.876 4.899 -10.357 1.00 95.06 124 LEU A CA 1
ATOM 958 C C . LEU A 1 124 ? -12.430 6.360 -10.209 1.00 95.06 124 LEU A C 1
ATOM 960 O O . LEU A 1 124 ? -12.792 7.181 -11.053 1.00 95.06 124 LEU A O 1
ATOM 964 N N . LEU A 1 125 ? -11.651 6.700 -9.174 1.00 94.12 125 LEU A N 1
ATOM 965 C CA . LEU A 1 125 ? -11.105 8.048 -9.025 1.00 94.12 125 LEU A CA 1
ATOM 966 C C . LEU A 1 125 ? -10.245 8.418 -10.247 1.00 94.12 125 LEU A C 1
ATOM 968 O O . LEU A 1 125 ? -9.339 7.652 -10.602 1.00 94.12 125 LEU A O 1
ATOM 972 N N . PRO A 1 126 ? -10.467 9.595 -10.866 1.00 88.81 126 PRO A N 1
ATOM 973 C CA . PRO A 1 126 ? -9.615 10.095 -11.942 1.00 88.81 126 PRO A CA 1
ATOM 974 C C . PRO A 1 126 ? -8.138 10.141 -11.539 1.00 88.81 126 PRO A C 1
ATOM 976 O O . PRO A 1 126 ? -7.282 9.731 -12.314 1.00 88.81 126 PRO A O 1
ATOM 979 N N . GLU A 1 127 ? -7.845 10.518 -10.294 1.00 86.44 127 GLU A N 1
ATOM 980 C CA . GLU A 1 127 ? -6.503 10.542 -9.704 1.00 86.44 127 GLU A CA 1
ATOM 981 C C . GLU A 1 127 ? -5.815 9.169 -9.630 1.00 86.44 127 GLU A C 1
ATOM 983 O O . GLU A 1 127 ? -4.603 9.118 -9.436 1.00 86.44 127 GLU A O 1
ATOM 988 N N . LEU A 1 128 ? -6.544 8.057 -9.781 1.00 87.50 128 LEU A N 1
ATOM 989 C CA . LEU A 1 128 ? -5.953 6.723 -9.941 1.00 87.50 128 LEU A CA 1
ATOM 990 C C . LEU A 1 128 ? -5.904 6.308 -11.412 1.00 87.50 128 LEU A C 1
ATOM 992 O O . LEU A 1 128 ? -4.872 5.845 -11.895 1.00 87.50 128 LEU A O 1
ATOM 996 N N . LEU A 1 129 ? -7.020 6.462 -12.128 1.00 86.31 129 LEU A N 1
ATOM 997 C CA . LEU A 1 129 ? -7.156 5.944 -13.488 1.00 86.31 129 LEU A CA 1
ATOM 998 C C . LEU A 1 129 ? -6.336 6.734 -14.509 1.00 86.31 129 LEU A C 1
ATOM 1000 O O . LEU A 1 129 ? -5.726 6.128 -15.385 1.00 86.31 129 LEU A O 1
ATOM 1004 N N . VAL A 1 130 ? -6.296 8.064 -14.402 1.00 80.50 130 VAL A N 1
ATOM 1005 C CA . VAL A 1 130 ? -5.565 8.919 -15.346 1.00 80.50 130 VAL A CA 1
ATOM 1006 C C . VAL A 1 130 ? -4.060 8.649 -15.262 1.00 80.50 130 VAL A C 1
ATOM 1008 O O . VAL A 1 130 ? -3.496 8.279 -16.293 1.00 80.50 130 VAL A O 1
ATOM 1011 N N . PRO A 1 131 ? -3.398 8.714 -14.086 1.00 75.06 131 PRO A N 1
ATOM 1012 C CA . PRO A 1 131 ? -1.977 8.381 -13.994 1.00 75.06 131 PRO A CA 1
ATOM 1013 C C . PRO A 1 131 ? -1.677 6.967 -14.496 1.00 75.06 131 PRO A C 1
ATOM 1015 O O . PRO A 1 131 ? -0.694 6.769 -15.202 1.00 75.06 131 PRO A O 1
ATOM 1018 N N . PHE A 1 132 ? -2.555 5.998 -14.219 1.00 76.88 132 PHE A N 1
ATOM 1019 C CA . PHE A 1 132 ? -2.362 4.630 -14.688 1.00 76.88 132 PHE A CA 1
ATOM 1020 C C . PHE A 1 132 ? -2.431 4.488 -16.213 1.00 76.88 132 PHE A C 1
ATOM 1022 O O . PHE A 1 132 ? -1.580 3.838 -16.818 1.00 76.88 132 PHE A O 1
ATOM 1029 N N . ILE A 1 133 ? -3.415 5.125 -16.856 1.00 71.88 133 ILE A N 1
ATOM 1030 C CA . ILE A 1 133 ? -3.556 5.110 -18.319 1.00 71.88 133 ILE A CA 1
ATOM 1031 C C . ILE A 1 133 ? -2.345 5.773 -18.996 1.00 71.88 133 ILE A C 1
ATOM 1033 O O . ILE A 1 133 ? -1.945 5.355 -20.081 1.00 71.88 133 ILE A O 1
ATOM 1037 N N . TYR A 1 134 ? -1.734 6.768 -18.351 1.00 66.31 134 TYR A N 1
ATOM 1038 C CA . TYR A 1 134 ? -0.534 7.447 -18.844 1.00 66.31 134 TYR A CA 1
ATOM 1039 C C . TYR A 1 134 ? 0.784 6.856 -18.309 1.00 66.31 134 TYR A C 1
ATOM 1041 O O . TYR A 1 134 ? 1.830 7.478 -18.457 1.00 66.31 134 TYR A O 1
ATOM 1049 N N . GLY A 1 135 ? 0.771 5.647 -17.734 1.00 63.50 135 GLY A N 1
ATOM 1050 C CA . GLY A 1 135 ? 1.993 4.912 -17.377 1.00 63.50 135 GLY A CA 1
ATOM 1051 C C . GLY A 1 135 ? 2.705 5.385 -16.106 1.00 63.50 135 GLY A C 1
ATOM 1052 O O . GLY A 1 135 ? 3.846 5.000 -15.863 1.00 63.50 135 GLY A O 1
ATOM 1053 N N . HIS A 1 136 ? 2.052 6.189 -15.267 1.00 70.88 136 HIS A N 1
ATOM 1054 C CA . HIS A 1 136 ? 2.587 6.621 -13.978 1.00 70.88 136 HIS A CA 1
ATOM 1055 C C . HIS A 1 136 ? 2.308 5.577 -12.881 1.00 70.88 136 HIS A C 1
ATOM 1057 O O . HIS A 1 136 ? 1.605 5.819 -11.895 1.00 70.88 136 HIS A O 1
ATOM 1063 N N . ASP A 1 137 ? 2.890 4.391 -13.049 1.00 72.38 137 ASP A N 1
ATOM 1064 C CA . ASP A 1 137 ? 2.598 3.209 -12.230 1.00 72.38 137 ASP A CA 1
ATOM 1065 C C . ASP A 1 137 ? 2.912 3.408 -10.738 1.00 72.38 137 ASP A C 1
ATOM 1067 O O . ASP A 1 137 ? 2.151 2.951 -9.886 1.00 72.38 137 ASP A O 1
ATOM 1071 N N . ALA A 1 138 ? 3.963 4.164 -10.403 1.00 72.38 138 ALA A N 1
ATOM 1072 C CA . ALA A 1 138 ? 4.290 4.523 -9.016 1.00 72.38 138 ALA A CA 1
ATOM 1073 C C . ALA A 1 138 ? 3.155 5.247 -8.310 1.00 72.38 138 ALA A C 1
ATOM 1075 O O . ALA A 1 138 ? 2.808 4.927 -7.178 1.00 72.38 138 ALA A O 1
ATOM 1076 N N . GLN A 1 139 ? 2.591 6.253 -8.987 1.00 79.19 139 GLN A N 1
ATOM 1077 C CA . GLN A 1 139 ? 1.531 7.065 -8.421 1.00 79.19 139 GLN A CA 1
ATOM 1078 C C . GLN A 1 139 ? 0.311 6.186 -8.196 1.00 79.19 139 GLN A C 1
ATOM 1080 O O . GLN A 1 139 ? -0.265 6.212 -7.111 1.00 79.19 139 GLN A O 1
ATOM 1085 N N . LEU A 1 140 ? -0.035 5.349 -9.182 1.00 83.06 140 LEU A N 1
ATOM 1086 C CA . LEU A 1 140 ? -1.123 4.396 -9.032 1.00 83.06 140 LEU A CA 1
ATOM 1087 C C . LEU A 1 140 ? -0.888 3.470 -7.836 1.00 83.06 140 LEU A C 1
ATOM 1089 O O . LEU A 1 140 ? -1.791 3.334 -7.012 1.00 83.06 140 LEU A O 1
ATOM 1093 N N . VAL A 1 141 ? 0.269 2.809 -7.751 1.00 83.25 141 VAL A N 1
ATOM 1094 C CA . VAL A 1 141 ? 0.564 1.831 -6.695 1.00 83.25 141 VAL A CA 1
ATOM 1095 C C . VAL A 1 141 ? 0.519 2.509 -5.331 1.00 83.25 141 VAL A C 1
ATOM 1097 O O . VAL A 1 141 ? -0.229 2.069 -4.458 1.00 83.25 141 VAL A O 1
ATOM 1100 N N . THR A 1 142 ? 1.250 3.608 -5.156 1.00 85.06 142 THR A N 1
ATOM 1101 C CA . THR A 1 142 ? 1.353 4.307 -3.873 1.00 85.06 142 THR A CA 1
ATOM 1102 C C . THR A 1 142 ? 0.002 4.871 -3.437 1.00 85.06 142 THR A C 1
ATOM 1104 O O . THR A 1 142 ? -0.410 4.643 -2.299 1.00 85.06 142 THR A O 1
ATOM 1107 N N . CYS A 1 143 ? -0.755 5.514 -4.334 1.00 90.69 143 CYS A N 1
ATOM 1108 C CA . CYS A 1 143 ? -2.106 5.968 -4.011 1.00 90.69 143 CYS A CA 1
ATOM 1109 C C . CYS A 1 143 ? -3.019 4.781 -3.678 1.00 90.69 143 CYS A C 1
ATOM 1111 O O . CYS A 1 143 ? -3.677 4.795 -2.643 1.00 90.69 143 CYS A O 1
ATOM 1113 N N . SER A 1 144 ? -3.023 3.724 -4.498 1.00 93.12 144 SER A N 1
ATOM 1114 C CA . SER A 1 144 ? -3.901 2.559 -4.314 1.00 93.12 144 SER A CA 1
ATOM 1115 C C . SER A 1 144 ? -3.634 1.797 -3.018 1.00 93.12 144 SER A C 1
ATOM 1117 O O . SER A 1 144 ? -4.554 1.186 -2.485 1.00 93.12 144 SER A O 1
ATOM 1119 N N . LEU A 1 145 ? -2.412 1.829 -2.487 1.00 93.81 145 LEU A N 1
ATOM 1120 C CA . LEU A 1 145 ? -2.067 1.169 -1.227 1.00 93.81 145 LEU A CA 1
ATOM 1121 C C . LEU A 1 145 ? -2.438 1.988 0.019 1.00 93.81 145 LEU A C 1
ATOM 1123 O O . LEU A 1 145 ? -2.465 1.434 1.120 1.00 93.81 145 LEU A O 1
ATOM 1127 N N . LEU A 1 146 ? -2.814 3.263 -0.120 1.00 94.94 146 LEU A N 1
ATOM 1128 C CA . LEU A 1 146 ? -3.188 4.1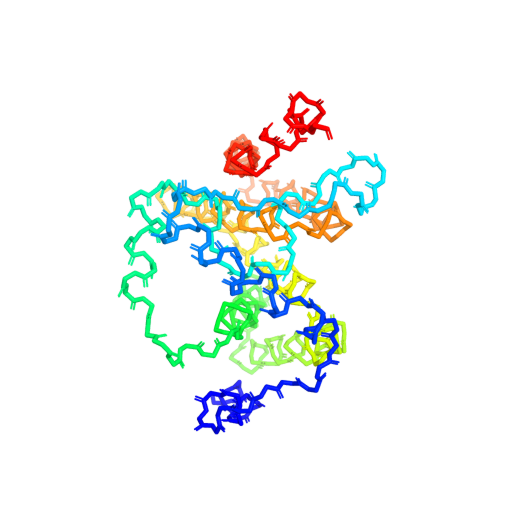11 1.016 1.00 94.94 146 LEU A CA 1
ATOM 1129 C C . LEU A 1 146 ? -4.370 3.551 1.841 1.00 94.94 146 LEU A C 1
ATOM 1131 O O . LEU A 1 146 ? -4.252 3.483 3.066 1.00 94.94 146 LEU A O 1
ATOM 1135 N N . PRO A 1 147 ? -5.477 3.051 1.251 1.00 97.25 147 PRO A N 1
ATOM 1136 C CA . PRO A 1 147 ? -6.534 2.392 2.019 1.00 97.25 147 PRO A CA 1
ATOM 1137 C C . PRO A 1 147 ? -6.050 1.120 2.723 1.00 97.25 147 PRO A C 1
ATOM 1139 O O . PRO A 1 147 ? -6.538 0.791 3.801 1.00 97.25 147 PRO A O 1
ATOM 1142 N N . VAL A 1 148 ? -5.071 0.407 2.157 1.00 97.62 148 VAL A N 1
ATOM 1143 C CA . VAL A 1 148 ? -4.484 -0.785 2.789 1.00 97.62 148 VAL A CA 1
ATOM 1144 C C . VAL A 1 148 ? -3.716 -0.387 4.052 1.00 97.62 148 VAL A C 1
ATOM 1146 O O . VAL A 1 148 ? -3.893 -1.016 5.095 1.00 97.62 148 VAL A O 1
ATOM 1149 N N . VAL A 1 149 ? -2.936 0.699 3.991 1.00 97.12 149 VAL A N 1
ATOM 1150 C CA . VAL A 1 149 ? -2.248 1.293 5.152 1.00 97.12 149 VAL A CA 1
ATOM 1151 C C . VAL A 1 149 ? -3.244 1.671 6.247 1.00 97.12 149 VAL A C 1
ATOM 1153 O O . VAL A 1 149 ? -3.082 1.262 7.398 1.00 97.12 149 VAL A O 1
ATOM 1156 N N . LEU A 1 150 ? -4.310 2.396 5.900 1.00 98.31 150 LEU A N 1
ATOM 1157 C CA . LEU A 1 150 ? -5.329 2.808 6.868 1.00 98.31 150 LEU A CA 1
ATOM 1158 C C . LEU A 1 150 ? -6.057 1.598 7.476 1.00 98.31 150 LEU A C 1
ATOM 1160 O O . LEU A 1 150 ? -6.284 1.550 8.685 1.00 98.31 150 LEU A O 1
ATOM 1164 N N . LEU A 1 151 ? -6.380 0.580 6.677 1.00 98.44 151 LEU A N 1
ATOM 1165 C CA . LEU A 1 151 ? -7.015 -0.639 7.175 1.00 98.44 151 LEU A CA 1
ATOM 1166 C C . LEU A 1 151 ? -6.098 -1.409 8.137 1.00 98.44 151 LEU A C 1
ATOM 1168 O O . LEU A 1 151 ? -6.549 -1.888 9.181 1.00 98.44 151 LEU A O 1
ATOM 1172 N N . ALA A 1 152 ? -4.807 -1.497 7.818 1.00 98.19 152 ALA A N 1
ATOM 1173 C CA . ALA A 1 152 ? -3.816 -2.131 8.676 1.00 98.19 152 ALA A CA 1
ATOM 1174 C C . ALA A 1 152 ? -3.665 -1.379 10.009 1.00 98.19 152 ALA A C 1
ATOM 1176 O O . ALA A 1 152 ? -3.683 -2.004 11.069 1.00 98.19 152 ALA A O 1
ATOM 1177 N N . ILE A 1 153 ? -3.622 -0.043 9.980 1.00 98.44 153 ILE A N 1
ATOM 1178 C CA . ILE A 1 153 ? -3.634 0.804 11.184 1.00 98.44 153 ILE A CA 1
ATOM 1179 C C . ILE A 1 153 ? -4.893 0.554 12.021 1.00 98.44 153 ILE A C 1
ATOM 1181 O O . ILE A 1 153 ? -4.802 0.344 13.233 1.00 98.44 153 ILE A O 1
ATOM 1185 N N . HIS A 1 154 ? -6.068 0.525 11.386 1.00 98.31 154 HIS A N 1
ATOM 1186 C CA . HIS A 1 154 ? -7.323 0.239 12.074 1.00 98.31 154 HIS A CA 1
ATOM 1187 C C . HIS A 1 154 ? -7.251 -1.103 12.815 1.00 98.31 154 HIS A C 1
ATOM 1189 O O . HIS A 1 154 ? -7.534 -1.162 14.013 1.00 98.31 154 HIS A O 1
ATOM 1195 N N . HIS A 1 155 ? -6.823 -2.175 12.143 1.00 97.94 155 HIS A N 1
ATOM 1196 C CA . HIS A 1 155 ? -6.732 -3.498 12.759 1.00 97.94 155 HIS A CA 1
ATOM 1197 C C . HIS A 1 155 ? -5.612 -3.616 13.800 1.00 97.94 155 HIS A C 1
ATOM 1199 O O . HIS A 1 155 ? -5.809 -4.304 14.804 1.00 97.94 155 HIS A O 1
ATOM 1205 N N . ALA A 1 156 ? -4.489 -2.913 13.635 1.00 97.69 156 ALA A N 1
ATOM 1206 C CA . ALA A 1 156 ? -3.435 -2.836 14.647 1.00 97.69 156 ALA A CA 1
ATOM 1207 C C . ALA A 1 156 ? -3.961 -2.260 15.977 1.00 97.69 156 ALA A C 1
ATOM 1209 O O . ALA A 1 156 ? -3.562 -2.702 17.057 1.00 97.69 156 ALA A O 1
ATOM 1210 N N . CYS A 1 157 ? -4.911 -1.324 15.912 1.00 97.69 157 CYS A N 1
ATOM 1211 C CA . CYS A 1 157 ? -5.543 -0.735 17.092 1.00 97.69 157 CYS A CA 1
ATOM 1212 C C . CYS A 1 157 ? -6.723 -1.577 17.621 1.00 97.69 157 CYS A C 1
ATOM 1214 O O . CYS A 1 157 ? -6.791 -1.875 18.821 1.00 97.69 157 CYS A O 1
ATOM 1216 N N . ALA A 1 158 ? -7.634 -1.987 16.735 1.00 96.50 158 ALA A N 1
ATOM 1217 C CA . ALA A 1 158 ? -8.925 -2.581 17.086 1.00 96.50 158 ALA A CA 1
ATOM 1218 C C . ALA A 1 158 ? -8.853 -4.070 17.464 1.00 96.50 158 ALA A C 1
ATOM 1220 O O . ALA A 1 158 ? -9.608 -4.535 18.319 1.00 96.50 158 ALA A O 1
ATOM 1221 N N . ALA A 1 159 ? -7.966 -4.842 16.831 1.00 94.50 159 ALA A N 1
ATOM 1222 C CA . ALA A 1 159 ? -8.025 -6.301 16.885 1.00 94.50 159 ALA A CA 1
ATOM 1223 C C . ALA A 1 159 ? -7.417 -6.902 18.167 1.00 94.50 159 ALA A C 1
ATOM 1225 O O . ALA A 1 159 ? -6.832 -6.215 19.011 1.00 94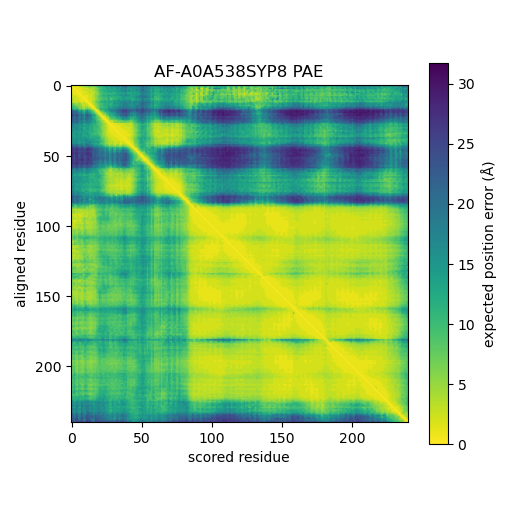.50 159 ALA A O 1
ATOM 1226 N N . THR A 1 160 ? -7.546 -8.220 18.334 1.00 93.94 160 THR A N 1
ATOM 1227 C CA . THR A 1 160 ? -6.799 -8.969 19.360 1.00 93.94 160 THR A CA 1
ATOM 1228 C C . THR A 1 160 ? -5.294 -8.881 19.098 1.00 93.94 160 THR A C 1
ATOM 1230 O O . THR A 1 160 ? -4.867 -8.593 17.985 1.00 93.94 160 THR A O 1
ATOM 1233 N N . THR A 1 161 ? -4.457 -9.154 20.101 1.00 91.12 161 THR A N 1
ATOM 1234 C CA . THR A 1 161 ? -2.999 -8.956 19.997 1.00 91.12 161 THR A CA 1
ATOM 1235 C C . THR A 1 161 ? -2.347 -9.697 18.827 1.00 91.12 161 THR A C 1
ATOM 1237 O O . THR A 1 161 ? -1.505 -9.109 18.156 1.00 91.12 161 THR A O 1
ATOM 1240 N N . ARG A 1 162 ? -2.760 -10.936 18.529 1.00 92.94 162 ARG A N 1
ATOM 1241 C CA . ARG A 1 162 ? -2.221 -11.702 17.392 1.00 92.94 162 ARG A CA 1
ATOM 1242 C C . ARG A 1 162 ? -2.597 -11.075 16.049 1.00 92.94 162 ARG A C 1
ATOM 1244 O O . ARG A 1 162 ? -1.733 -10.892 15.198 1.00 92.94 162 ARG A O 1
ATOM 1251 N N . CYS A 1 163 ? -3.868 -10.718 15.872 1.00 93.94 163 CYS A N 1
ATOM 1252 C CA . CYS A 1 163 ? -4.338 -10.065 14.650 1.00 93.94 163 CYS A CA 1
ATOM 1253 C C . CYS A 1 163 ? -3.740 -8.662 14.495 1.00 93.94 163 CYS A C 1
ATOM 1255 O O . CYS A 1 163 ? -3.375 -8.276 13.392 1.00 93.94 163 CYS A O 1
ATOM 1257 N N . ALA A 1 164 ? -3.580 -7.932 15.600 1.00 94.62 164 ALA A N 1
ATOM 1258 C CA . ALA A 1 164 ? -2.926 -6.633 15.622 1.00 94.62 164 ALA A CA 1
ATOM 1259 C C . ALA A 1 164 ? -1.458 -6.738 15.195 1.00 94.62 164 ALA A C 1
ATOM 1261 O O . ALA A 1 164 ? -1.016 -5.929 14.393 1.00 94.62 164 ALA A O 1
ATOM 1262 N N . LEU A 1 165 ? -0.724 -7.759 15.657 1.00 94.81 165 LEU A N 1
ATOM 1263 C CA . LEU A 1 165 ? 0.655 -7.995 15.223 1.00 94.81 165 LEU A CA 1
ATOM 1264 C C . LEU A 1 165 ? 0.719 -8.294 13.721 1.00 94.81 165 LEU A C 1
ATOM 1266 O O . LEU A 1 165 ? 1.535 -7.710 13.016 1.00 94.81 165 LEU A O 1
ATOM 1270 N N . GLY A 1 166 ? -0.176 -9.154 13.223 1.00 95.50 166 GLY A N 1
ATOM 1271 C CA . GLY A 1 166 ? -0.294 -9.423 11.788 1.00 95.50 166 GLY A CA 1
ATOM 1272 C C . GLY A 1 166 ? -0.586 -8.157 10.978 1.00 95.50 166 GLY A C 1
ATOM 1273 O O . GLY A 1 166 ? 0.043 -7.930 9.950 1.00 95.50 166 GLY A O 1
ATOM 1274 N N . ALA A 1 167 ? -1.475 -7.293 11.473 1.00 96.38 167 ALA A N 1
ATOM 1275 C CA . ALA A 1 167 ? -1.784 -6.012 10.846 1.00 96.38 167 ALA A CA 1
ATOM 1276 C C . ALA A 1 167 ? -0.597 -5.034 10.886 1.00 96.38 167 ALA A C 1
ATOM 1278 O O . ALA A 1 167 ? -0.331 -4.369 9.893 1.00 96.38 167 ALA A O 1
ATOM 1279 N N . THR A 1 168 ? 0.163 -4.983 11.983 1.00 96.25 168 THR A N 1
ATOM 1280 C CA . THR A 1 168 ? 1.396 -4.187 12.091 1.00 96.25 168 THR A CA 1
ATOM 1281 C C . THR A 1 168 ? 2.476 -4.670 11.117 1.00 96.25 168 THR A C 1
ATOM 1283 O O . THR A 1 168 ? 3.144 -3.853 10.489 1.00 96.25 168 THR A O 1
ATOM 1286 N N . LEU A 1 169 ? 2.636 -5.985 10.942 1.00 95.38 169 LEU A N 1
ATOM 1287 C CA . LEU A 1 169 ? 3.571 -6.543 9.959 1.00 95.38 169 LEU A CA 1
ATOM 1288 C C . LEU A 1 169 ? 3.120 -6.262 8.522 1.00 95.38 169 LEU A C 1
ATOM 1290 O O . LEU A 1 169 ? 3.934 -5.871 7.689 1.00 95.38 169 LEU A O 1
ATOM 1294 N N . ALA A 1 170 ? 1.822 -6.402 8.240 1.00 94.94 170 ALA A N 1
ATOM 1295 C CA . ALA A 1 170 ? 1.254 -6.034 6.947 1.00 94.94 170 ALA A CA 1
ATOM 1296 C C . ALA A 1 170 ? 1.435 -4.536 6.658 1.00 94.94 170 ALA A C 1
ATOM 1298 O O . ALA A 1 170 ? 1.795 -4.174 5.542 1.00 94.94 170 ALA A O 1
ATOM 1299 N N . LEU A 1 171 ? 1.260 -3.675 7.668 1.00 96.81 171 LEU A N 1
ATOM 1300 C CA . LEU A 1 171 ? 1.535 -2.243 7.570 1.00 96.81 171 LEU A CA 1
ATOM 1301 C C . LEU A 1 171 ? 2.994 -1.986 7.180 1.00 96.81 171 LEU A C 1
ATOM 1303 O O . LEU A 1 171 ? 3.230 -1.231 6.244 1.00 96.81 171 LEU A O 1
ATOM 1307 N N . ALA A 1 172 ? 3.956 -2.626 7.852 1.00 94.81 172 ALA A N 1
ATOM 1308 C CA . ALA A 1 172 ? 5.375 -2.469 7.533 1.00 94.81 172 ALA A CA 1
ATOM 1309 C C . ALA A 1 172 ? 5.692 -2.902 6.094 1.00 94.81 172 ALA A C 1
ATOM 1311 O O . ALA A 1 172 ? 6.390 -2.191 5.377 1.00 94.81 172 ALA A O 1
ATOM 1312 N N . ALA A 1 173 ? 5.142 -4.037 5.654 1.00 90.31 173 ALA A N 1
ATOM 1313 C CA . ALA A 1 173 ? 5.340 -4.540 4.298 1.00 90.31 173 ALA A CA 1
ATOM 1314 C C . ALA A 1 173 ? 4.745 -3.597 3.241 1.00 90.31 173 ALA A C 1
ATOM 1316 O O . ALA A 1 173 ? 5.420 -3.251 2.277 1.00 90.31 173 ALA A O 1
ATOM 1317 N N . VAL A 1 174 ? 3.501 -3.144 3.428 1.00 92.25 174 VAL A N 1
ATOM 1318 C CA . VAL A 1 174 ? 2.813 -2.259 2.475 1.00 92.25 174 VAL A CA 1
ATOM 1319 C C . VAL A 1 174 ? 3.457 -0.875 2.438 1.00 92.25 174 VAL A C 1
ATOM 1321 O O . VAL A 1 174 ? 3.705 -0.358 1.354 1.00 92.25 174 VAL A O 1
ATOM 1324 N N . ALA A 1 175 ? 3.778 -0.293 3.595 1.00 90.56 175 ALA A N 1
ATOM 1325 C CA . ALA A 1 175 ? 4.479 0.986 3.658 1.00 90.56 175 ALA A CA 1
ATOM 1326 C C . ALA A 1 175 ? 5.895 0.880 3.070 1.00 90.56 175 ALA A C 1
ATOM 1328 O O . ALA A 1 175 ? 6.318 1.776 2.348 1.00 90.56 175 ALA A O 1
ATOM 1329 N N . GLY A 1 176 ? 6.596 -0.236 3.296 1.00 85.25 176 GLY A N 1
ATOM 1330 C CA . GLY A 1 176 ? 7.876 -0.518 2.649 1.00 85.25 176 GLY A CA 1
ATOM 1331 C C . GLY A 1 176 ? 7.737 -0.570 1.128 1.00 85.25 176 GLY A C 1
ATOM 1332 O O . GLY A 1 176 ? 8.489 0.094 0.429 1.00 85.25 176 GLY A O 1
ATOM 1333 N N . ILE A 1 177 ? 6.724 -1.269 0.602 1.00 80.44 177 ILE A N 1
ATOM 1334 C CA . ILE A 1 177 ? 6.421 -1.287 -0.839 1.00 80.44 177 ILE A CA 1
ATOM 1335 C C . ILE A 1 177 ? 6.136 0.125 -1.366 1.00 80.44 177 ILE A C 1
ATOM 1337 O O . ILE A 1 177 ? 6.607 0.455 -2.450 1.00 80.44 177 ILE A O 1
ATOM 1341 N N . MET A 1 178 ? 5.402 0.962 -0.627 1.00 84.12 178 MET A N 1
ATOM 1342 C CA . MET A 1 178 ? 5.152 2.354 -1.023 1.00 84.12 178 MET A CA 1
ATOM 1343 C C . MET A 1 178 ? 6.460 3.146 -1.145 1.00 84.12 178 MET A C 1
ATOM 1345 O O . MET A 1 178 ? 6.685 3.737 -2.193 1.00 84.12 178 MET A O 1
ATOM 1349 N N . VAL A 1 179 ? 7.343 3.067 -0.139 1.00 77.50 179 VAL A N 1
ATOM 1350 C CA . VAL A 1 179 ? 8.674 3.713 -0.149 1.00 77.50 179 VAL A CA 1
ATOM 1351 C C . VAL A 1 179 ? 9.551 3.200 -1.294 1.00 77.50 179 VAL A C 1
ATOM 1353 O O . VAL A 1 179 ? 10.299 3.954 -1.910 1.00 77.50 179 VAL A O 1
ATOM 1356 N N . LEU A 1 180 ? 9.459 1.907 -1.605 1.00 71.94 180 LEU A N 1
ATOM 1357 C CA . LEU A 1 180 ? 10.195 1.287 -2.706 1.00 71.94 180 LEU A CA 1
ATOM 1358 C C . LEU A 1 180 ? 9.660 1.682 -4.090 1.00 71.94 180 LEU A C 1
ATOM 1360 O O . LEU A 1 180 ? 10.408 1.606 -5.060 1.00 71.94 180 LEU A O 1
ATOM 1364 N N . ASN A 1 181 ? 8.389 2.087 -4.199 1.00 68.44 181 ASN A N 1
ATOM 1365 C CA . ASN A 1 181 ? 7.819 2.592 -5.451 1.00 68.44 181 ASN A CA 1
ATOM 1366 C C . ASN A 1 181 ? 8.213 4.052 -5.723 1.00 68.44 181 ASN A C 1
ATOM 1368 O O . ASN A 1 181 ? 8.072 4.497 -6.855 1.00 68.44 181 ASN A O 1
ATOM 1372 N N . GLY A 1 182 ? 8.739 4.785 -4.736 1.00 59.78 182 GLY A N 1
ATOM 1373 C CA . GLY A 1 182 ? 9.492 6.015 -4.976 1.00 59.78 182 GLY A CA 1
ATOM 1374 C C . GLY A 1 182 ? 8.658 7.185 -5.498 1.00 59.78 182 GLY A C 1
ATOM 1375 O O . GLY A 1 182 ? 9.131 7.936 -6.350 1.00 59.78 182 GLY A O 1
ATOM 1376 N N . HIS A 1 183 ? 7.433 7.372 -4.992 1.00 67.69 183 HIS A N 1
ATOM 1377 C CA . HIS A 1 183 ? 6.669 8.598 -5.253 1.00 67.69 183 HIS A CA 1
ATOM 1378 C C . HIS A 1 183 ? 6.664 9.482 -3.996 1.00 67.69 183 HIS A C 1
ATOM 1380 O O . HIS A 1 183 ? 5.643 9.562 -3.301 1.00 67.69 183 HIS A O 1
ATOM 1386 N N . PRO A 1 184 ? 7.767 10.203 -3.710 1.00 67.94 184 PRO A N 1
ATOM 1387 C CA . PRO A 1 184 ? 8.021 10.817 -2.404 1.00 67.94 184 PRO A CA 1
ATOM 1388 C C . PRO A 1 184 ? 6.921 11.793 -1.975 1.00 67.94 184 PRO A C 1
ATOM 1390 O O . PRO A 1 184 ? 6.547 11.840 -0.807 1.00 67.94 184 PRO A O 1
ATOM 1393 N N . GLN A 1 185 ? 6.330 12.533 -2.920 1.00 74.44 185 GLN A N 1
ATOM 1394 C CA . GLN A 1 185 ? 5.203 13.421 -2.624 1.00 74.44 185 GLN A CA 1
ATOM 1395 C C . GLN A 1 185 ? 3.984 12.666 -2.067 1.00 74.44 185 GLN A C 1
ATOM 1397 O O . GLN A 1 185 ? 3.400 13.097 -1.074 1.00 74.44 185 GLN A O 1
ATOM 1402 N N . ILE A 1 186 ? 3.594 11.546 -2.681 1.00 80.25 186 ILE A N 1
ATOM 1403 C CA . ILE A 1 186 ? 2.439 10.757 -2.231 1.00 80.25 186 ILE A CA 1
ATOM 1404 C C . ILE A 1 186 ? 2.772 10.023 -0.933 1.00 80.25 186 ILE A C 1
ATOM 1406 O O . ILE A 1 186 ? 1.901 9.881 -0.083 1.00 80.25 186 ILE A O 1
ATOM 1410 N N . GLU A 1 187 ? 4.022 9.607 -0.733 1.00 81.81 187 GLU A N 1
ATOM 1411 C CA . GLU A 1 187 ? 4.466 9.010 0.530 1.00 81.81 187 GLU A CA 1
ATOM 1412 C C . GLU A 1 187 ? 4.350 9.997 1.695 1.00 81.81 187 GLU A C 1
ATOM 1414 O O . GLU A 1 187 ? 3.763 9.662 2.724 1.00 81.81 187 GLU A O 1
ATOM 1419 N N . VAL A 1 188 ? 4.829 11.235 1.521 1.00 83.75 188 VAL A N 1
ATOM 1420 C CA . VAL A 1 188 ? 4.713 12.289 2.539 1.00 83.75 188 VAL A CA 1
ATOM 1421 C C . VAL A 1 188 ? 3.246 12.614 2.817 1.00 83.75 188 VAL A C 1
ATOM 1423 O O . VAL A 1 188 ? 2.828 12.615 3.975 1.00 83.75 188 VAL A O 1
ATOM 1426 N N . LEU A 1 189 ? 2.434 12.828 1.776 1.00 86.19 189 LEU A N 1
ATOM 1427 C CA . LEU A 1 189 ? 1.001 13.102 1.935 1.00 86.19 189 LEU A CA 1
ATOM 1428 C C . LEU A 1 189 ? 0.256 11.918 2.573 1.00 86.19 189 LEU A C 1
ATOM 1430 O O . LEU A 1 189 ? -0.604 12.103 3.435 1.00 86.19 189 LEU A O 1
ATOM 1434 N N . GLY A 1 190 ? 0.621 10.692 2.202 1.00 89.19 190 GLY A N 1
ATOM 1435 C CA . GLY A 1 190 ? 0.096 9.462 2.779 1.00 89.19 190 GLY A CA 1
ATOM 1436 C C . GLY A 1 190 ? 0.442 9.333 4.259 1.00 89.19 190 GLY A C 1
ATOM 1437 O O . GLY A 1 190 ? -0.433 9.008 5.059 1.00 89.19 190 GLY A O 1
ATOM 1438 N N . ALA A 1 191 ? 1.674 9.665 4.656 1.00 89.88 191 ALA A N 1
ATOM 1439 C CA . ALA A 1 191 ? 2.089 9.707 6.057 1.00 89.88 191 ALA A CA 1
ATOM 1440 C C . ALA A 1 191 ? 1.342 10.797 6.844 1.00 89.88 191 ALA A C 1
ATOM 1442 O O . ALA A 1 191 ? 0.900 10.543 7.967 1.00 89.88 191 ALA A O 1
ATOM 1443 N N . MET A 1 192 ? 1.130 11.974 6.243 1.00 92.62 192 MET A N 1
ATOM 1444 C CA . MET A 1 192 ? 0.334 13.059 6.831 1.00 92.62 192 MET A CA 1
ATOM 1445 C C . MET A 1 192 ? -1.131 12.669 7.059 1.00 92.62 192 MET A C 1
ATOM 1447 O O . MET A 1 192 ? -1.761 13.223 7.955 1.00 92.62 192 MET A O 1
ATOM 1451 N N . LEU A 1 193 ? -1.671 11.707 6.305 1.00 94.44 193 LEU A N 1
ATOM 1452 C CA . LEU A 1 193 ? -2.987 11.121 6.571 1.00 94.44 193 LEU A CA 1
ATOM 1453 C C . LEU A 1 193 ? -2.914 9.975 7.594 1.00 94.44 193 LEU A C 1
ATOM 1455 O O . LEU A 1 193 ? -3.717 9.907 8.527 1.00 94.44 193 LEU A O 1
ATOM 1459 N N . ALA A 1 194 ? -1.953 9.067 7.427 1.00 95.94 194 ALA A N 1
ATOM 1460 C CA . ALA A 1 194 ? -1.830 7.847 8.213 1.00 95.94 194 ALA A CA 1
ATOM 1461 C C . ALA A 1 194 ? -1.483 8.117 9.684 1.00 95.94 194 ALA A C 1
ATOM 1463 O O . ALA A 1 194 ? -2.011 7.437 10.563 1.00 95.94 194 ALA A O 1
ATOM 1464 N N . LEU A 1 195 ? -0.635 9.111 9.973 1.00 96.25 195 LEU A N 1
ATOM 1465 C CA . LEU A 1 195 ? -0.210 9.435 11.338 1.00 96.25 195 LEU A CA 1
ATOM 1466 C C . LEU A 1 195 ? -1.362 9.979 12.202 1.00 96.25 195 LEU A C 1
ATOM 1468 O O . LEU A 1 195 ? -1.625 9.380 13.250 1.00 96.25 195 LEU A O 1
ATOM 1472 N N . PRO A 1 196 ? -2.107 11.030 11.797 1.00 98.00 196 PRO A N 1
ATOM 1473 C CA . PRO A 1 196 ? -3.288 11.464 12.540 1.00 98.00 196 PRO A CA 1
ATOM 1474 C C . PRO A 1 196 ? -4.333 10.359 12.673 1.00 98.00 196 PRO A C 1
ATOM 1476 O O . PRO A 1 196 ? -4.903 10.191 13.748 1.00 98.00 196 PRO A O 1
ATOM 1479 N N . PHE A 1 197 ? -4.546 9.563 11.619 1.00 98.31 197 PHE A N 1
ATOM 1480 C CA . PHE A 1 197 ? -5.474 8.436 11.671 1.00 98.31 197 PHE A CA 1
ATOM 1481 C C . PHE A 1 197 ? -5.034 7.369 12.687 1.00 98.31 197 PHE A C 1
ATOM 1483 O O . PHE A 1 197 ? -5.855 6.868 13.452 1.00 98.31 197 PHE A O 1
ATOM 1490 N N . ALA A 1 198 ? -3.740 7.045 12.763 1.00 98.12 198 ALA A N 1
ATOM 1491 C CA . ALA A 1 198 ? -3.202 6.111 13.751 1.00 98.12 198 ALA A CA 1
ATOM 1492 C C . ALA A 1 198 ? -3.377 6.613 15.184 1.00 98.12 198 ALA A C 1
ATOM 1494 O O . ALA A 1 198 ? -3.817 5.849 16.045 1.00 98.12 198 ALA A O 1
ATOM 1495 N N . ILE A 1 199 ? -3.071 7.891 15.423 1.00 98.44 199 ILE A N 1
ATOM 1496 C CA . ILE A 1 199 ? -3.289 8.561 16.708 1.00 98.44 199 ILE A CA 1
ATOM 1497 C C . ILE A 1 199 ? -4.764 8.448 17.089 1.00 98.44 199 ILE A C 1
ATOM 1499 O O . ILE A 1 199 ? -5.097 7.882 18.131 1.00 98.44 199 ILE A O 1
ATOM 1503 N N . GLU A 1 200 ? -5.651 8.909 16.213 1.00 98.19 200 GLU A N 1
ATOM 1504 C CA . GLU A 1 200 ? -7.089 8.920 16.451 1.00 98.19 200 GLU A CA 1
ATOM 1505 C C . GLU A 1 200 ? -7.625 7.507 16.735 1.00 98.19 200 GLU A C 1
ATOM 1507 O O . GLU A 1 200 ? -8.265 7.298 17.767 1.00 98.19 200 GLU A O 1
ATOM 1512 N N . ARG A 1 201 ? -7.269 6.498 15.928 1.00 98.19 201 ARG A N 1
ATOM 1513 C CA . ARG A 1 201 ? -7.670 5.099 16.161 1.00 98.19 201 ARG A CA 1
ATOM 1514 C C . ARG A 1 201 ? -7.120 4.538 17.473 1.00 98.19 201 ARG A C 1
ATOM 1516 O O . ARG A 1 201 ? -7.840 3.827 18.178 1.00 98.19 201 ARG A O 1
ATOM 1523 N N . ALA A 1 202 ? -5.864 4.819 17.820 1.00 97.75 202 ALA A N 1
ATOM 1524 C CA . ALA A 1 202 ? -5.258 4.317 19.052 1.00 97.75 202 ALA A CA 1
ATOM 1525 C C . ALA A 1 202 ? -5.966 4.872 20.297 1.00 97.75 202 ALA A C 1
ATOM 1527 O O . ALA A 1 202 ? -6.204 4.127 21.253 1.00 97.75 202 ALA A O 1
ATOM 1528 N N . PHE A 1 203 ? -6.358 6.148 20.268 1.00 98.19 203 PHE A N 1
ATOM 1529 C CA . PHE A 1 203 ? -7.137 6.767 21.340 1.00 98.19 203 PHE A CA 1
ATOM 1530 C C . PHE A 1 203 ? -8.599 6.306 21.343 1.00 98.19 203 PHE A C 1
ATOM 1532 O O . PHE A 1 203 ? -9.112 5.971 22.412 1.00 98.19 203 PHE A O 1
ATOM 1539 N N . TYR A 1 204 ? -9.237 6.176 20.176 1.00 97.50 204 TYR A N 1
ATOM 1540 C CA . TYR A 1 204 ? -10.601 5.654 20.038 1.00 97.50 204 TYR A CA 1
ATOM 1541 C C . TYR A 1 204 ? -10.752 4.261 20.674 1.00 97.50 204 TYR A C 1
ATOM 1543 O O . TYR A 1 204 ? -11.676 4.016 21.448 1.00 97.50 204 TYR A O 1
ATOM 1551 N N . TYR A 1 205 ? -9.792 3.361 20.429 1.00 97.50 205 TYR A N 1
ATOM 1552 C CA . TYR A 1 205 ? -9.775 2.015 21.018 1.00 97.50 205 TYR A CA 1
ATOM 1553 C C . TYR A 1 205 ? -9.114 1.936 22.405 1.00 97.50 205 TYR A C 1
ATOM 1555 O O . TYR A 1 205 ? -8.939 0.833 22.925 1.00 97.50 205 TYR A O 1
ATOM 1563 N N . LYS A 1 206 ? -8.753 3.074 23.022 1.00 97.25 206 LYS A N 1
ATOM 1564 C CA . LYS A 1 206 ? -8.110 3.167 24.350 1.00 97.25 206 LYS A CA 1
ATOM 1565 C C . LYS A 1 206 ? -6.822 2.337 24.474 1.00 97.25 206 LYS A C 1
ATOM 1567 O O . LYS A 1 206 ? -6.557 1.711 25.499 1.00 97.25 206 LYS A O 1
ATOM 1572 N N . ARG A 1 207 ? -6.015 2.305 23.411 1.00 96.50 207 ARG A N 1
ATOM 1573 C CA . ARG A 1 207 ? -4.780 1.510 23.302 1.00 96.50 207 ARG A CA 1
ATOM 1574 C C . ARG A 1 207 ? -3.613 2.345 22.749 1.00 96.50 207 ARG A C 1
ATOM 1576 O O . ARG A 1 207 ? -3.038 1.975 21.726 1.00 96.50 207 ARG A O 1
ATOM 1583 N N . PRO A 1 208 ? -3.208 3.440 23.420 1.00 96.56 208 PRO A N 1
ATOM 1584 C CA . PRO A 1 208 ? -2.161 4.340 22.921 1.00 96.56 208 PRO A CA 1
ATOM 1585 C C . PRO A 1 208 ? -0.802 3.649 22.746 1.00 96.56 208 PRO A C 1
ATOM 1587 O O . PRO A 1 208 ? -0.041 3.997 21.852 1.00 96.56 208 PRO A O 1
ATOM 1590 N N . TRP A 1 209 ? -0.516 2.604 23.526 1.00 95.25 209 TRP A N 1
ATOM 1591 C CA . TRP A 1 209 ? 0.711 1.813 23.396 1.00 95.25 209 TRP A CA 1
ATOM 1592 C C . TRP A 1 209 ? 0.861 1.128 22.022 1.00 95.25 209 TRP A C 1
ATOM 1594 O O . TRP A 1 209 ? 1.978 0.819 21.613 1.00 95.25 209 TRP A O 1
ATOM 1604 N N . ARG A 1 210 ? -0.234 0.937 21.263 1.00 96.00 210 ARG A N 1
ATOM 1605 C CA . ARG A 1 210 ? -0.188 0.433 19.876 1.00 96.00 210 ARG A CA 1
ATOM 1606 C C . ARG A 1 210 ? 0.503 1.407 18.923 1.00 96.00 210 ARG A C 1
ATOM 1608 O O . ARG A 1 210 ? 0.994 0.971 17.887 1.00 96.00 210 ARG A O 1
ATOM 1615 N N . LEU A 1 211 ? 0.615 2.689 19.279 1.00 97.25 211 LEU A N 1
ATOM 1616 C CA . LEU A 1 211 ? 1.400 3.652 18.505 1.00 97.25 211 LEU A CA 1
ATOM 1617 C C . LEU A 1 211 ? 2.878 3.269 18.454 1.00 97.25 211 LEU A C 1
ATOM 1619 O O . LEU A 1 211 ? 3.505 3.477 17.424 1.00 97.25 211 LEU A O 1
ATOM 1623 N N . ALA A 1 212 ? 3.421 2.635 19.498 1.00 96.88 212 ALA A N 1
ATOM 1624 C CA . ALA A 1 212 ? 4.790 2.124 19.461 1.00 96.88 212 ALA A CA 1
ATOM 1625 C C . ALA A 1 212 ? 4.947 1.003 18.420 1.00 96.88 212 ALA A C 1
ATOM 1627 O O . ALA A 1 212 ? 5.956 0.936 17.727 1.00 96.88 212 ALA A O 1
ATOM 1628 N N . TRP A 1 213 ? 3.932 0.148 18.261 1.00 96.81 213 TRP A N 1
ATOM 1629 C CA . TRP A 1 213 ? 3.934 -0.907 17.242 1.00 96.81 213 TRP A CA 1
ATOM 1630 C C . TRP A 1 213 ? 3.835 -0.328 15.835 1.00 96.81 213 TRP A C 1
ATOM 1632 O O . TRP A 1 213 ? 4.565 -0.747 14.945 1.00 96.81 213 TRP A O 1
ATOM 1642 N N . ILE A 1 214 ? 2.954 0.655 15.644 1.00 96.81 214 ILE A N 1
ATOM 1643 C CA . ILE A 1 214 ? 2.796 1.362 14.370 1.00 96.81 214 ILE A CA 1
ATOM 1644 C C . ILE A 1 214 ? 4.079 2.132 14.023 1.00 96.81 214 ILE A C 1
ATOM 1646 O O . ILE A 1 214 ? 4.549 2.047 12.893 1.00 96.81 214 ILE A O 1
ATOM 1650 N N . GLY A 1 215 ? 4.694 2.808 14.996 1.00 96.19 215 GLY A N 1
ATOM 1651 C CA . GLY A 1 215 ? 5.994 3.459 14.838 1.00 96.19 215 GLY A CA 1
ATOM 1652 C C . GLY A 1 215 ? 7.096 2.462 14.476 1.00 96.19 215 GLY A C 1
ATOM 1653 O O . GLY A 1 215 ? 7.854 2.702 13.542 1.00 96.19 215 GLY A O 1
ATOM 1654 N N . GLY A 1 216 ? 7.127 1.299 15.135 1.00 96.06 216 GLY A N 1
ATOM 1655 C CA . GLY A 1 216 ? 8.025 0.196 14.786 1.00 96.06 216 GLY A CA 1
ATOM 1656 C C . GLY A 1 216 ? 7.816 -0.325 13.361 1.00 96.06 216 GLY A C 1
ATOM 1657 O O . GLY A 1 216 ? 8.790 -0.570 12.654 1.00 96.06 216 GLY A O 1
ATOM 1658 N N . ALA A 1 217 ? 6.567 -0.430 12.898 1.00 95.44 217 ALA A N 1
ATOM 1659 C CA . ALA A 1 217 ? 6.267 -0.768 11.506 1.00 95.44 217 ALA A CA 1
ATOM 1660 C C . ALA A 1 217 ? 6.753 0.307 10.527 1.00 95.44 217 ALA A C 1
ATOM 1662 O O . ALA A 1 217 ? 7.280 -0.038 9.474 1.00 95.44 217 ALA A O 1
ATOM 1663 N N . GLY A 1 218 ? 6.623 1.588 10.881 1.00 92.56 218 GLY A N 1
ATOM 1664 C CA . GLY A 1 218 ? 7.170 2.699 10.101 1.00 92.56 218 GLY A CA 1
ATOM 1665 C C . GLY A 1 218 ? 8.694 2.634 9.987 1.00 92.56 218 GLY A C 1
ATOM 1666 O O . GLY A 1 218 ? 9.229 2.742 8.889 1.00 92.56 218 GLY A O 1
ATOM 1667 N N . LEU A 1 219 ? 9.398 2.368 11.091 1.00 91.81 219 LEU A N 1
ATOM 1668 C CA . LEU A 1 219 ? 10.853 2.174 11.078 1.00 91.81 219 LEU A CA 1
ATOM 1669 C C . LEU A 1 219 ? 11.261 0.964 10.231 1.00 91.81 219 LEU A C 1
ATOM 1671 O O . LEU A 1 219 ? 12.218 1.046 9.467 1.00 91.81 219 LEU A O 1
ATOM 1675 N N . LEU A 1 220 ? 10.520 -0.144 10.325 1.00 91.00 220 LEU A N 1
ATOM 1676 C CA . LEU A 1 220 ? 10.764 -1.320 9.493 1.00 91.00 220 LEU A CA 1
ATOM 1677 C C . LEU A 1 220 ? 10.507 -1.028 8.007 1.00 91.00 220 LEU A C 1
ATOM 1679 O O . LEU A 1 220 ? 11.279 -1.475 7.169 1.00 91.00 220 LEU A O 1
ATOM 1683 N N . ALA A 1 221 ? 9.479 -0.246 7.673 1.00 88.88 221 ALA A N 1
ATOM 1684 C CA . ALA A 1 221 ? 9.224 0.201 6.305 1.00 88.88 221 ALA A CA 1
ATOM 1685 C C . ALA A 1 221 ? 10.372 1.064 5.758 1.00 88.88 221 ALA A C 1
ATOM 1687 O O . ALA A 1 221 ? 10.809 0.850 4.631 1.00 88.88 221 ALA A O 1
ATOM 1688 N N . VAL A 1 222 ? 10.915 1.978 6.571 1.00 83.56 222 VAL A N 1
ATOM 1689 C CA . VAL A 1 222 ? 12.114 2.760 6.222 1.00 83.56 222 VAL A CA 1
ATOM 1690 C C . VAL A 1 222 ? 13.331 1.850 6.041 1.00 83.56 222 VAL A C 1
ATOM 1692 O O . VAL A 1 222 ? 14.075 2.020 5.082 1.00 83.56 222 VAL A O 1
ATOM 1695 N N . ALA A 1 223 ? 13.518 0.850 6.906 1.00 84.12 223 ALA A N 1
ATOM 1696 C CA . ALA A 1 223 ? 14.608 -0.118 6.780 1.00 84.12 223 ALA A CA 1
ATOM 1697 C C . ALA A 1 223 ? 14.488 -0.976 5.508 1.00 84.12 223 ALA A C 1
ATOM 1699 O O . ALA A 1 223 ? 15.487 -1.224 4.841 1.00 84.12 223 ALA A O 1
ATOM 1700 N N . ILE A 1 224 ? 13.271 -1.386 5.135 1.00 79.81 224 ILE A N 1
ATOM 1701 C CA . ILE A 1 224 ? 12.991 -2.033 3.843 1.00 79.81 224 ILE A CA 1
ATOM 1702 C C . ILE A 1 224 ? 13.358 -1.081 2.695 1.00 79.81 224 ILE A C 1
ATOM 1704 O O . ILE A 1 224 ? 14.035 -1.484 1.752 1.00 79.81 224 ILE A O 1
ATOM 1708 N N . GLY A 1 225 ? 12.964 0.190 2.805 1.00 71.12 225 GLY A N 1
ATOM 1709 C CA . GLY A 1 225 ? 13.324 1.241 1.857 1.00 71.12 225 GLY A CA 1
ATOM 1710 C C . GLY A 1 225 ? 14.833 1.468 1.747 1.00 71.12 225 GLY A C 1
ATOM 1711 O O . GLY A 1 225 ? 15.325 1.748 0.661 1.00 71.12 225 GLY A O 1
ATOM 1712 N N . ALA A 1 226 ? 15.602 1.276 2.820 1.00 70.31 226 ALA A N 1
ATOM 1713 C CA . ALA A 1 226 ? 17.047 1.512 2.835 1.00 70.31 226 ALA A CA 1
ATOM 1714 C C . ALA A 1 226 ? 17.807 0.703 1.768 1.00 70.31 226 ALA A C 1
ATOM 1716 O O . ALA A 1 226 ? 18.826 1.177 1.273 1.00 70.31 226 ALA A O 1
ATOM 1717 N N . ALA A 1 227 ? 17.282 -0.456 1.349 1.00 65.12 227 ALA A N 1
ATOM 1718 C CA . ALA A 1 227 ? 17.820 -1.236 0.230 1.00 65.12 227 ALA A CA 1
ATOM 1719 C C . ALA A 1 227 ? 17.900 -0.437 -1.085 1.00 65.12 227 ALA A C 1
ATOM 1721 O O . ALA A 1 227 ? 18.761 -0.696 -1.919 1.00 65.12 227 ALA A O 1
ATOM 1722 N N . VAL A 1 228 ? 17.012 0.541 -1.257 1.00 61.41 228 VAL A N 1
ATOM 1723 C CA . VAL A 1 228 ? 16.972 1.441 -2.411 1.00 61.41 228 VAL A CA 1
ATOM 1724 C C . VAL A 1 228 ? 17.722 2.736 -2.121 1.00 61.41 228 VAL A C 1
ATOM 1726 O O . VAL A 1 228 ? 18.447 3.213 -2.984 1.00 61.41 228 VAL A O 1
ATOM 1729 N N . TRP A 1 229 ? 17.606 3.304 -0.920 1.00 61.00 229 TRP A N 1
ATOM 1730 C CA . TRP A 1 229 ? 18.169 4.627 -0.618 1.00 61.00 229 TRP A CA 1
ATOM 1731 C C . TRP A 1 229 ? 19.673 4.606 -0.294 1.00 61.00 229 TRP A C 1
ATOM 1733 O O . TRP A 1 229 ? 20.373 5.552 -0.641 1.00 61.00 229 TRP A O 1
ATOM 1743 N N . LEU A 1 230 ? 20.205 3.546 0.328 1.00 62.75 230 LEU A N 1
ATOM 1744 C CA . LEU A 1 230 ? 21.626 3.476 0.710 1.00 62.75 230 LEU A CA 1
ATOM 1745 C C . LEU A 1 230 ? 22.589 3.448 -0.491 1.00 62.75 230 LEU A C 1
ATOM 1747 O O . LEU A 1 230 ? 23.501 4.272 -0.502 1.00 62.75 230 LEU A O 1
ATOM 1751 N N . PRO A 1 231 ? 22.397 2.598 -1.525 1.00 56.16 231 PRO A N 1
ATOM 1752 C CA . PRO A 1 231 ? 23.250 2.642 -2.722 1.00 56.16 231 PRO A CA 1
ATOM 1753 C C . PRO A 1 231 ? 23.217 4.013 -3.404 1.00 56.16 231 PRO A C 1
ATOM 1755 O O . PRO A 1 231 ? 24.170 4.471 -4.019 1.00 56.16 231 PRO A O 1
ATOM 1758 N N . ALA A 1 232 ? 22.084 4.682 -3.264 1.00 56.47 232 ALA A N 1
ATOM 1759 C CA . ALA A 1 232 ? 21.776 5.925 -3.919 1.00 56.47 232 ALA A CA 1
ATOM 1760 C C . ALA A 1 232 ? 22.442 7.135 -3.241 1.00 56.47 232 ALA A C 1
ATOM 1762 O O . ALA A 1 232 ? 22.887 8.058 -3.919 1.00 56.47 232 ALA A O 1
ATOM 1763 N N . LEU A 1 233 ? 22.602 7.084 -1.915 1.00 60.12 233 LEU A N 1
ATOM 1764 C CA . LEU A 1 233 ? 23.430 8.025 -1.155 1.00 60.12 233 LEU A CA 1
ATOM 1765 C C . LEU A 1 233 ? 24.922 7.891 -1.487 1.00 60.12 233 LEU A C 1
ATOM 1767 O O . LEU A 1 233 ? 25.645 8.877 -1.402 1.00 60.12 233 LEU A O 1
ATOM 1771 N N . HIS A 1 234 ? 25.375 6.702 -1.892 1.00 58.59 234 HIS A N 1
ATOM 1772 C CA . HIS A 1 234 ? 26.761 6.452 -2.306 1.00 58.59 234 HIS A CA 1
ATOM 1773 C C . HIS A 1 234 ? 26.986 6.647 -3.816 1.00 58.59 234 HIS A C 1
ATOM 1775 O O . HIS A 1 234 ? 28.088 6.424 -4.309 1.00 58.59 234 HIS A O 1
ATOM 1781 N N . TYR A 1 235 ? 25.976 7.113 -4.564 1.00 51.47 235 TYR A N 1
ATOM 1782 C CA . TYR A 1 235 ? 26.061 7.277 -6.019 1.00 51.47 235 TYR A CA 1
ATOM 1783 C C . TYR A 1 235 ? 27.257 8.132 -6.463 1.00 51.47 235 TYR A C 1
ATOM 1785 O O . TYR A 1 235 ? 27.896 7.808 -7.458 1.00 51.47 235 TYR A O 1
ATOM 1793 N N . SER A 1 236 ? 27.595 9.200 -5.730 1.00 48.34 236 SER A N 1
ATOM 1794 C CA . SER A 1 236 ? 28.734 10.066 -6.074 1.00 48.34 236 SER A CA 1
ATOM 1795 C C . SER A 1 236 ? 30.095 9.378 -5.955 1.00 48.34 236 SER A C 1
ATOM 1797 O O . SER A 1 236 ? 31.060 9.844 -6.549 1.00 48.34 236 SER A O 1
ATOM 1799 N N . GLU A 1 237 ? 30.189 8.303 -5.170 1.00 53.66 237 GLU A N 1
ATOM 1800 C CA . GLU A 1 237 ? 31.408 7.499 -5.035 1.00 53.66 237 GLU A CA 1
ATOM 1801 C C . GLU A 1 237 ? 31.536 6.474 -6.175 1.00 53.66 237 GLU A C 1
ATOM 1803 O O . GLU A 1 237 ? 32.644 6.050 -6.500 1.00 53.66 237 GLU A O 1
ATOM 1808 N N . GLU A 1 238 ? 30.416 6.111 -6.814 1.00 47.81 238 GLU A N 1
ATOM 1809 C CA . GLU A 1 238 ? 30.349 5.145 -7.920 1.00 47.81 238 GLU A CA 1
ATOM 1810 C C . GLU A 1 238 ? 30.186 5.794 -9.310 1.00 47.81 238 GLU A C 1
ATOM 1812 O O . GLU A 1 238 ? 30.275 5.109 -10.332 1.00 47.81 238 GLU A O 1
ATOM 1817 N N . SER A 1 239 ? 29.962 7.110 -9.379 1.00 39.97 239 SER A N 1
ATOM 1818 C CA . SER A 1 239 ? 29.917 7.858 -10.635 1.00 39.97 239 SER A CA 1
ATOM 1819 C C . SER A 1 239 ? 31.333 8.184 -11.121 1.00 39.97 239 SER A C 1
ATOM 1821 O O . SER A 1 239 ? 32.000 9.042 -10.542 1.00 39.97 239 SER A O 1
ATOM 1823 N N . LEU A 1 240 ? 31.774 7.489 -12.176 1.00 42.78 240 LEU A N 1
ATOM 1824 C CA . LEU A 1 240 ? 32.957 7.837 -12.979 1.00 42.78 240 LEU A CA 1
ATOM 1825 C C . LEU A 1 240 ? 32.782 9.174 -13.711 1.00 42.78 240 LEU A C 1
ATOM 1827 O O . LEU A 1 240 ? 31.680 9.399 -14.265 1.00 42.78 240 LEU A O 1
#

Organism: Eiseniibacteriota bacterium (NCBI:txid2212470)

Solvent-accessible surface area (backbone atoms only — not comparable to full-atom values): 12531 Å² total; per-residue (Å²): 111,69,68,60,62,77,40,35,52,49,76,72,65,74,47,73,63,68,74,27,74,46,80,74,22,51,59,45,32,53,51,34,46,50,35,35,78,74,67,71,37,86,68,67,42,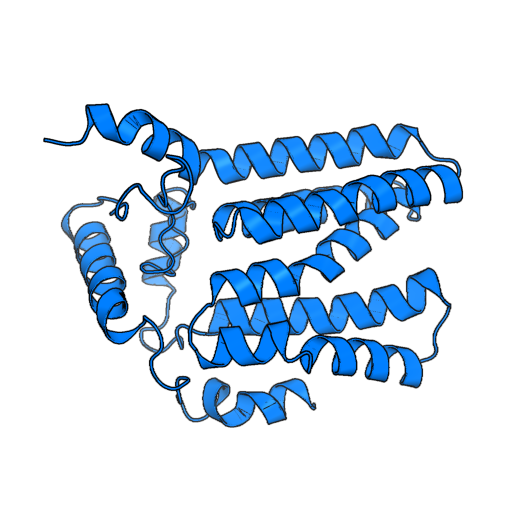74,52,72,66,68,95,73,43,45,28,38,48,33,83,40,44,84,63,70,83,64,49,58,67,72,57,39,50,50,47,62,73,67,50,58,100,75,66,60,90,53,56,65,44,53,51,30,38,50,46,15,18,52,24,31,16,50,39,38,28,74,75,69,66,37,53,73,67,51,15,52,48,42,13,46,55,57,59,65,30,62,88,40,48,52,39,42,44,42,52,37,47,39,56,26,28,42,59,22,39,45,37,40,45,50,42,19,46,48,34,34,40,68,45,56,72,70,57,11,50,53,20,29,52,50,31,15,53,52,49,13,51,36,56,53,43,54,40,64,69,59,52,53,53,47,46,66,49,46,51,59,49,42,52,51,43,13,56,74,58,73,35,60,74,44,50,58,49,50,50,50,19,52,53,49,10,50,57,58,22,38,60,42,51,52,65,38,75,45,38,78,81,70,58,128

Mean predicted aligned error: 9.28 Å

Radius of gyration: 18.85 Å; Cα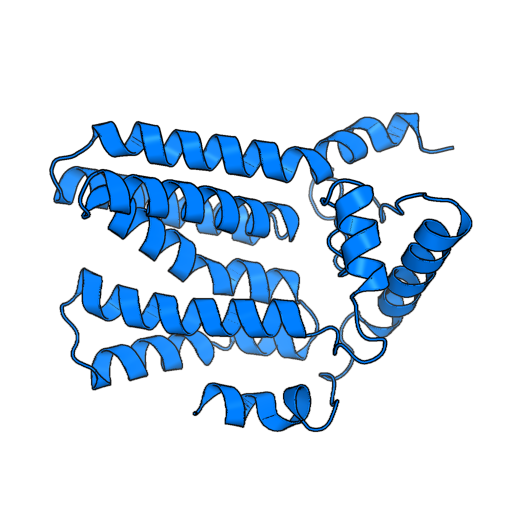 contacts (8 Å, |Δi|>4): 295; chains: 1; bounding box: 57×36×49 Å